Protein AF-A0A929CPA6-F1 (afdb_monomer_lite)

pLDDT: mean 87.57, std 11.53, range [24.48, 97.12]

Sequence (241 aa):
MAKININTDAAVKFTNTLEKLGRSDLPVAVRTSLNSTAFDVKKKSMPLAARFAFEERKKNFFKATSRVDMAKGFKLSSMKATMGFLGGESNQAVANLAKQERGGSIGGRSFIPMTTSRVGKSSSKPVRKQNRLSDIRNIVDARNSKGRNKRQKFVKAAIHAGVGGIVLAEYKGKKIVWRVNAIKGRGLNRFKLTALYSYEKGRSVNISKATNFMQIASNQSARKMESFFIIEAKKRIQKAK

Secondary structure (DSSP, 8-state):
-------THHHHHHHHHHHTS-TTHHHHHHHHHHHHHHHHIIIIIHHHHHHHHS---STTHHHHSEEEE---SS-GGG---EEEETTTTTSHHHHHHHHHHH-EEE---SEEE-GGGBGGG-TTSPBPGGGSTTT---EEEGGGS--SSHHHHHHHHHHHH-TT-EEEEEETTEEEEEEEEEE-SSSGGGEEEEEEEEE-TT--EEE-S---HHHHHHHHHHTTHHHHHHHHHHHHHHHH-

Structure (mmCIF, N/CA/C/O backbone):
data_AF-A0A929CPA6-F1
#
_entry.id   AF-A0A929CPA6-F1
#
loop_
_atom_site.group_PDB
_atom_site.id
_atom_site.type_symbol
_atom_site.label_atom_id
_atom_site.label_alt_id
_atom_site.label_comp_id
_atom_site.label_asym_id
_atom_site.label_entity_id
_atom_site.label_seq_id
_atom_site.pdbx_PDB_ins_code
_atom_site.Cartn_x
_atom_site.Cartn_y
_atom_site.Cartn_z
_atom_site.occupancy
_atom_site.B_iso_or_equiv
_atom_site.auth_seq_id
_atom_site.auth_comp_id
_atom_site.auth_asym_id
_atom_site.auth_atom_id
_atom_site.pdbx_PDB_model_num
ATOM 1 N N . MET A 1 1 ? 6.884 -12.190 26.932 1.00 29.64 1 MET A N 1
ATOM 2 C CA . MET A 1 1 ? 5.453 -11.856 27.118 1.00 29.64 1 MET A CA 1
ATOM 3 C C . MET A 1 1 ? 5.357 -10.465 27.724 1.00 29.64 1 MET A C 1
ATOM 5 O O . MET A 1 1 ? 5.937 -10.251 28.777 1.00 29.64 1 MET A O 1
ATOM 9 N N . ALA A 1 2 ? 4.692 -9.510 27.073 1.00 24.48 2 ALA A N 1
ATOM 10 C CA . ALA A 1 2 ? 4.454 -8.201 27.680 1.00 24.48 2 ALA A CA 1
ATOM 11 C C . ALA A 1 2 ? 3.225 -8.300 28.598 1.00 24.48 2 ALA A C 1
ATOM 13 O O . ALA A 1 2 ? 2.099 -8.357 28.107 1.00 24.48 2 ALA A O 1
ATOM 14 N N . LYS A 1 3 ? 3.438 -8.356 29.919 1.00 26.92 3 LYS A N 1
ATOM 15 C CA . LYS A 1 3 ? 2.369 -8.163 30.909 1.00 26.92 3 LYS A CA 1
ATOM 16 C C . LYS A 1 3 ? 1.993 -6.681 30.894 1.00 26.92 3 LYS A C 1
ATOM 18 O O . LYS A 1 3 ? 2.729 -5.843 31.400 1.00 26.92 3 LYS A O 1
ATOM 23 N N . ILE A 1 4 ? 0.871 -6.361 30.259 1.00 29.67 4 ILE A N 1
ATOM 24 C CA . ILE A 1 4 ? 0.235 -5.049 30.369 1.00 29.67 4 ILE A CA 1
ATOM 25 C C . ILE A 1 4 ? -0.635 -5.128 31.623 1.00 29.67 4 ILE A C 1
ATOM 27 O O . ILE A 1 4 ? -1.719 -5.701 31.579 1.00 29.67 4 ILE A O 1
ATOM 31 N N . ASN A 1 5 ? -0.115 -4.638 32.750 1.00 38.06 5 ASN A N 1
ATOM 32 C CA . ASN A 1 5 ? -0.882 -4.515 33.985 1.00 38.06 5 ASN A CA 1
ATOM 33 C C . ASN A 1 5 ? -1.587 -3.156 33.952 1.00 38.06 5 ASN A C 1
ATOM 35 O O . ASN A 1 5 ? -0.936 -2.113 33.987 1.00 38.06 5 ASN A O 1
ATOM 39 N N . ILE A 1 6 ? -2.902 -3.179 33.782 1.00 37.44 6 ILE A N 1
ATOM 40 C CA . ILE A 1 6 ? -3.767 -2.004 33.824 1.00 37.44 6 ILE A CA 1
ATOM 41 C C . ILE A 1 6 ? -4.466 -2.046 35.178 1.00 37.44 6 ILE A C 1
ATOM 43 O O . ILE A 1 6 ? -4.957 -3.097 35.573 1.00 37.44 6 ILE A O 1
ATOM 47 N N . ASN A 1 7 ? -4.493 -0.924 35.892 1.00 48.41 7 ASN A N 1
ATOM 48 C CA . ASN A 1 7 ? -5.253 -0.789 37.128 1.00 48.41 7 ASN A CA 1
ATOM 49 C C . ASN A 1 7 ? -6.761 -0.828 36.801 1.00 48.41 7 ASN A C 1
ATOM 51 O O . ASN A 1 7 ? -7.389 0.200 36.561 1.00 48.41 7 ASN A O 1
ATOM 55 N N . THR A 1 8 ? -7.305 -2.044 36.725 1.00 62.12 8 THR A N 1
ATOM 56 C CA . THR A 1 8 ? -8.648 -2.399 36.240 1.00 62.12 8 THR A CA 1
ATOM 57 C C . THR A 1 8 ? -9.792 -2.004 37.172 1.00 62.12 8 THR A C 1
ATOM 59 O O . THR A 1 8 ? -10.955 -2.218 36.828 1.00 62.12 8 THR A O 1
ATOM 62 N N . ASP A 1 9 ? -9.514 -1.411 38.331 1.00 70.44 9 ASP A N 1
ATOM 63 C CA . ASP A 1 9 ? -10.526 -1.123 39.353 1.00 70.44 9 ASP A CA 1
ATOM 64 C C . ASP A 1 9 ? -11.627 -0.189 38.841 1.00 70.44 9 ASP A C 1
ATOM 66 O O . ASP A 1 9 ? -12.804 -0.356 39.169 1.00 70.44 9 ASP A O 1
ATOM 70 N N . ALA A 1 10 ? -11.272 0.779 37.991 1.00 73.06 10 ALA A N 1
ATOM 71 C CA . ALA A 1 10 ? -12.245 1.668 37.369 1.00 73.06 10 ALA A CA 1
ATOM 72 C C . ALA A 1 10 ? -13.157 0.905 36.397 1.00 73.06 10 ALA A C 1
ATOM 74 O O . ALA A 1 10 ? -14.379 1.045 36.465 1.00 73.06 10 ALA A O 1
ATOM 75 N N . ALA A 1 11 ? -12.588 0.068 35.525 1.00 76.31 11 ALA A N 1
ATOM 76 C CA . ALA A 1 11 ? -13.358 -0.754 34.595 1.00 76.31 11 ALA A CA 1
ATOM 77 C C . ALA A 1 11 ? -14.284 -1.739 35.331 1.00 76.31 11 ALA A C 1
ATOM 79 O O . ALA A 1 11 ? -15.440 -1.889 34.935 1.00 76.31 11 ALA A O 1
ATOM 80 N N . VAL A 1 12 ? -13.826 -2.340 36.433 1.00 80.69 12 VAL A N 1
ATOM 81 C CA . VAL A 1 12 ? -14.639 -3.227 37.283 1.00 80.69 12 VAL A CA 1
ATOM 82 C C . VAL A 1 12 ? -15.793 -2.456 37.931 1.00 80.69 12 VAL A C 1
ATOM 84 O O . VAL A 1 12 ? -16.945 -2.870 37.813 1.00 80.69 12 VAL A O 1
ATOM 87 N N . LYS A 1 13 ? -15.529 -1.286 38.532 1.00 83.50 13 LYS A N 1
ATOM 88 C CA . LYS A 1 13 ? -16.577 -0.425 39.117 1.00 83.50 13 LYS A CA 1
ATOM 89 C C . LYS A 1 13 ? -17.632 -0.025 38.085 1.00 83.50 13 LYS A C 1
ATOM 91 O O . LYS A 1 13 ? -18.830 -0.107 38.364 1.00 83.50 13 LYS A O 1
ATOM 96 N N . PHE A 1 14 ? -17.211 0.378 36.886 1.00 84.44 14 PHE A N 1
ATOM 97 C CA . PHE A 1 14 ? -18.135 0.701 35.798 1.00 84.44 14 PHE A CA 1
ATOM 98 C C . PHE A 1 14 ? -18.922 -0.517 35.317 1.00 84.44 14 PHE A C 1
ATOM 100 O O . PHE A 1 14 ? -20.117 -0.386 35.077 1.00 84.44 14 PHE A O 1
ATOM 107 N N . THR A 1 15 ? -18.297 -1.691 35.232 1.00 83.81 15 THR A N 1
ATOM 108 C CA . THR A 1 15 ? -18.978 -2.939 34.855 1.00 83.81 15 THR A CA 1
ATOM 109 C C . THR A 1 15 ? -20.087 -3.265 35.851 1.00 83.81 15 THR A C 1
ATOM 111 O O . THR A 1 15 ? -21.247 -3.329 35.454 1.00 83.81 15 THR A O 1
ATOM 114 N N . ASN A 1 16 ? -19.767 -3.304 37.147 1.00 83.88 16 ASN A N 1
ATOM 115 C CA . ASN A 1 16 ? -20.738 -3.568 38.214 1.00 83.88 16 ASN A CA 1
ATOM 116 C C . ASN A 1 16 ? -21.884 -2.542 38.234 1.00 83.88 16 ASN A C 1
ATOM 118 O O . ASN A 1 16 ? -23.019 -2.873 38.566 1.00 83.88 16 ASN A O 1
ATOM 122 N N . THR A 1 17 ? -21.593 -1.281 37.899 1.00 81.75 17 THR A N 1
ATOM 123 C CA . THR A 1 17 ? -22.616 -0.227 37.822 1.00 81.75 17 THR A CA 1
ATOM 124 C C . THR A 1 17 ? -23.537 -0.445 36.622 1.00 81.75 17 THR A C 1
ATOM 126 O O . THR A 1 17 ? -24.751 -0.337 36.753 1.00 81.75 17 THR A O 1
ATOM 129 N N . LEU A 1 18 ? -22.977 -0.778 35.457 1.00 83.69 18 LEU A N 1
ATOM 130 C CA . LEU A 1 18 ? -23.745 -1.009 34.232 1.00 83.69 18 LEU A CA 1
ATOM 131 C C . LEU A 1 18 ? -24.605 -2.275 34.305 1.00 83.69 18 LEU A C 1
ATOM 133 O O . LEU A 1 18 ? -25.687 -2.287 33.730 1.00 83.69 18 LEU A O 1
ATOM 137 N N . GLU A 1 19 ? -24.158 -3.315 35.011 1.00 85.50 19 GLU A N 1
ATOM 138 C CA . GLU A 1 19 ? -24.954 -4.531 35.241 1.00 85.50 19 GLU A CA 1
ATOM 139 C C . GLU A 1 19 ? -26.217 -4.265 36.068 1.00 85.50 19 GLU A C 1
ATOM 141 O O . GLU A 1 19 ? -27.229 -4.936 35.875 1.00 85.50 19 GLU A O 1
ATOM 146 N N . LYS A 1 20 ? -26.168 -3.268 36.961 1.00 86.56 20 LYS A N 1
ATOM 147 C CA . LYS A 1 20 ? -27.279 -2.882 37.843 1.00 86.56 20 LYS A CA 1
ATOM 148 C C . LYS A 1 20 ? -28.261 -1.884 37.221 1.00 86.56 20 LYS A C 1
ATOM 150 O O . LYS A 1 20 ? -29.305 -1.648 37.816 1.00 86.56 20 LYS A O 1
ATOM 155 N N . LEU A 1 21 ? -27.930 -1.280 36.076 1.00 84.12 21 LEU A N 1
ATOM 156 C CA . LEU A 1 21 ? -28.801 -0.329 35.375 1.00 84.12 21 LEU A CA 1
ATOM 157 C C . LEU A 1 21 ? -29.819 -1.075 34.499 1.00 84.12 21 LEU A C 1
ATOM 159 O O . LEU A 1 21 ? -30.851 -1.528 34.983 1.00 84.12 21 LEU A O 1
ATOM 163 N N . GLY A 1 22 ? -29.538 -1.221 33.205 1.00 83.00 22 GLY A N 1
ATOM 164 C CA . GLY A 1 22 ? -30.347 -1.991 32.270 1.00 83.00 22 GLY A CA 1
ATOM 165 C C . GLY A 1 22 ? -29.582 -3.183 31.703 1.00 83.00 22 GLY A C 1
ATOM 166 O O . GLY A 1 22 ? -28.387 -3.102 31.416 1.00 83.00 22 GLY A O 1
ATOM 167 N N . ARG A 1 23 ? -30.300 -4.282 31.416 1.00 83.62 23 ARG A N 1
ATOM 168 C CA . ARG A 1 23 ? -29.744 -5.511 30.797 1.00 83.62 23 ARG A CA 1
ATOM 169 C C . ARG A 1 23 ? -28.941 -5.247 29.511 1.00 83.62 23 ARG A C 1
ATOM 171 O O . ARG A 1 23 ? -28.100 -6.055 29.126 1.00 83.62 23 ARG A O 1
ATOM 178 N N . SER A 1 24 ? -29.202 -4.132 28.827 1.00 87.38 24 SER A N 1
ATOM 179 C CA . SER A 1 24 ? -28.512 -3.720 27.603 1.00 87.38 24 SER A CA 1
ATOM 180 C C . SER A 1 24 ? -27.298 -2.812 27.810 1.00 87.38 24 SER A C 1
ATOM 182 O O . SER A 1 24 ? -26.509 -2.668 26.876 1.00 87.38 24 SER A O 1
ATOM 184 N N . ASP A 1 25 ? -27.122 -2.177 28.969 1.00 87.94 25 ASP A N 1
ATOM 185 C CA . ASP A 1 25 ? -26.164 -1.073 29.107 1.00 87.94 25 ASP A CA 1
ATOM 186 C C . ASP A 1 25 ? -24.712 -1.531 29.065 1.00 87.94 25 ASP A C 1
ATOM 188 O O . ASP A 1 25 ? -23.917 -0.963 28.307 1.00 87.94 25 ASP A O 1
ATOM 192 N N . LEU A 1 26 ? -24.379 -2.605 29.788 1.00 8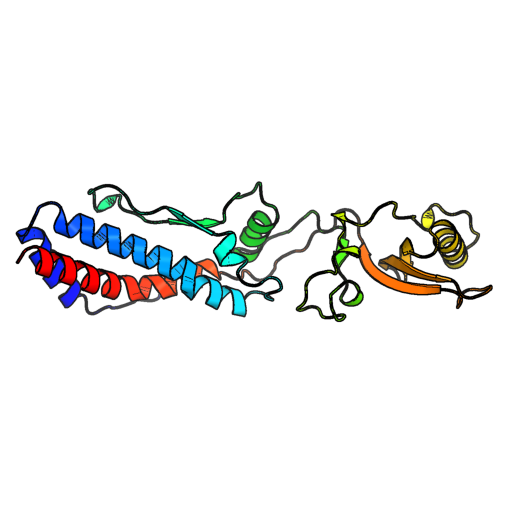7.94 26 LEU A N 1
ATOM 193 C CA . LEU A 1 26 ? -23.050 -3.209 29.721 1.00 87.94 26 LEU A CA 1
ATOM 194 C C . LEU A 1 26 ? -22.723 -3.708 28.298 1.00 87.94 26 LEU A C 1
ATOM 196 O O . LEU A 1 26 ? -21.708 -3.275 27.742 1.00 87.94 26 LEU A O 1
ATOM 200 N N . PRO A 1 27 ? -23.566 -4.533 27.640 1.00 90.62 27 PRO A N 1
ATOM 201 C CA . PRO A 1 27 ? -23.313 -4.940 26.261 1.00 90.62 27 PRO A CA 1
ATOM 202 C C . PRO A 1 27 ? -23.144 -3.782 25.280 1.00 90.62 27 PRO A C 1
ATOM 204 O O . PRO A 1 27 ? -22.297 -3.843 24.388 1.00 90.62 27 PRO A O 1
ATOM 207 N N . VAL A 1 28 ? -23.930 -2.712 25.418 1.00 91.31 28 VAL A N 1
ATOM 208 C CA . VAL A 1 28 ? -23.831 -1.570 24.508 1.00 91.31 28 VAL A CA 1
ATOM 209 C C . VAL A 1 28 ? -22.560 -0.758 24.768 1.00 91.31 28 VAL A C 1
ATOM 211 O O . VAL A 1 28 ? -21.943 -0.308 23.794 1.00 91.31 28 VAL A O 1
ATOM 214 N N . ALA A 1 29 ? -22.139 -0.597 26.027 1.00 90.31 29 ALA A N 1
ATOM 215 C CA . ALA A 1 29 ? -20.859 0.022 26.366 1.00 90.31 29 ALA A CA 1
ATOM 216 C C . ALA A 1 29 ? -19.703 -0.763 25.728 1.00 90.31 29 ALA A C 1
ATOM 218 O O . ALA A 1 29 ? -18.977 -0.205 24.906 1.00 90.31 29 ALA A O 1
ATOM 219 N N . VAL A 1 30 ? -19.625 -2.077 25.975 1.00 90.31 30 VAL A N 1
ATOM 220 C CA . VAL A 1 30 ? -18.593 -2.959 25.396 1.00 90.31 30 VAL A CA 1
ATOM 221 C C . VAL A 1 30 ? -18.588 -2.883 23.866 1.00 90.31 30 VAL A C 1
ATOM 223 O O . VAL A 1 30 ? -17.540 -2.659 23.255 1.00 90.31 30 VAL A O 1
ATOM 226 N N . ARG A 1 31 ? -19.760 -2.977 23.226 1.00 92.56 31 ARG A N 1
ATOM 227 C CA . ARG A 1 31 ? -19.896 -2.884 21.763 1.00 92.56 31 ARG A CA 1
ATOM 228 C C . ARG A 1 31 ? -19.333 -1.578 21.216 1.00 92.56 31 ARG A C 1
ATOM 230 O O . ARG A 1 31 ? -18.622 -1.571 20.209 1.00 92.56 31 ARG A O 1
ATOM 237 N N . THR A 1 32 ? -19.663 -0.466 21.864 1.00 92.44 32 THR A N 1
ATOM 238 C CA . THR A 1 32 ? -19.260 0.870 21.413 1.00 92.44 32 THR A CA 1
ATOM 239 C C . THR A 1 32 ? -17.764 1.101 21.628 1.00 92.44 32 THR A C 1
ATOM 241 O O . THR A 1 32 ? -17.111 1.712 20.777 1.00 92.44 32 THR A O 1
ATOM 244 N N . SER A 1 33 ? -17.183 0.532 22.684 1.00 92.31 33 SER A N 1
ATOM 245 C CA . SER A 1 33 ? -15.741 0.575 22.949 1.00 92.31 33 SER A CA 1
ATOM 246 C C . SER A 1 33 ? -14.940 -0.275 21.965 1.00 92.31 33 SER A C 1
ATOM 248 O O . SER A 1 33 ? -13.922 0.191 21.445 1.00 92.31 33 SER A O 1
ATOM 250 N N . LEU A 1 34 ? -15.420 -1.475 21.619 1.00 91.69 34 LEU A N 1
ATOM 251 C CA . LEU A 1 34 ? -14.818 -2.311 20.573 1.00 91.69 34 LEU A CA 1
ATOM 252 C C . LEU A 1 34 ? -14.824 -1.591 19.218 1.00 91.69 34 LEU A C 1
ATOM 254 O O . LEU A 1 34 ? -13.796 -1.519 18.541 1.00 91.69 34 LEU A O 1
ATOM 258 N N . ASN A 1 35 ? -15.955 -0.982 18.854 1.00 94.06 35 ASN A N 1
ATOM 259 C CA . ASN A 1 35 ? -16.069 -0.189 17.630 1.00 94.06 35 ASN A CA 1
ATOM 260 C C . ASN A 1 35 ? -15.124 1.017 17.646 1.00 94.06 35 ASN A C 1
ATOM 262 O O . ASN A 1 35 ? -14.404 1.244 16.674 1.00 94.06 35 ASN A O 1
ATOM 266 N N . SER A 1 36 ? -15.078 1.759 18.755 1.00 93.38 36 SER A N 1
ATOM 267 C CA . SER A 1 36 ? -14.169 2.899 18.934 1.00 93.38 36 SER A CA 1
ATOM 268 C C . SER A 1 36 ? -12.708 2.491 18.783 1.00 93.38 36 SER A C 1
ATOM 270 O O . SER A 1 36 ? -11.953 3.170 18.086 1.00 93.38 36 SER A O 1
ATOM 272 N N . THR A 1 37 ? -12.330 1.339 19.339 1.00 92.75 37 THR A N 1
ATOM 273 C CA . THR A 1 37 ? -10.983 0.777 19.203 1.00 92.75 37 THR A CA 1
ATOM 274 C C . THR A 1 37 ? -10.669 0.468 17.741 1.00 92.75 37 THR A C 1
ATOM 276 O O . THR A 1 37 ? -9.659 0.938 17.221 1.00 92.75 37 THR A O 1
ATOM 279 N N . ALA A 1 38 ? -11.554 -0.238 17.031 1.00 93.69 38 ALA A N 1
ATOM 280 C CA . ALA A 1 38 ? -11.355 -0.551 15.615 1.00 93.69 38 ALA A CA 1
ATOM 281 C C . ALA A 1 38 ? -11.275 0.716 14.734 1.00 93.69 38 ALA A C 1
ATOM 283 O O . ALA A 1 38 ? -10.470 0.788 13.796 1.00 93.69 38 ALA A O 1
ATOM 284 N N . PHE A 1 39 ? -12.055 1.754 15.054 1.00 95.00 39 PHE A N 1
ATOM 285 C CA . PHE A 1 39 ? -11.964 3.053 14.387 1.00 95.00 39 PHE A CA 1
ATOM 286 C C . PHE A 1 39 ? -10.680 3.822 14.724 1.00 95.00 39 PHE A C 1
ATOM 288 O O . PHE A 1 39 ? -10.158 4.494 13.830 1.00 95.00 39 PHE A O 1
ATOM 295 N N . ASP A 1 40 ? -10.154 3.730 15.950 1.00 94.88 40 ASP A N 1
ATOM 296 C CA . ASP A 1 40 ? -8.842 4.287 16.314 1.00 94.88 40 ASP A CA 1
ATOM 297 C C . ASP A 1 40 ? -7.738 3.629 15.484 1.00 94.88 40 ASP A C 1
ATOM 299 O O . ASP A 1 40 ? -6.893 4.346 14.940 1.00 94.88 40 ASP A O 1
ATOM 303 N N . VAL A 1 41 ? -7.813 2.306 15.271 1.00 94.25 41 VAL A N 1
ATOM 304 C CA . VAL A 1 41 ? -6.870 1.618 14.383 1.00 94.25 41 VAL A CA 1
ATOM 305 C C . VAL A 1 41 ? -6.948 2.193 12.975 1.00 94.25 41 VAL A C 1
ATOM 307 O O . VAL A 1 41 ? -5.952 2.698 12.458 1.00 94.25 41 VAL A O 1
ATOM 310 N N . LYS A 1 42 ? -8.144 2.220 12.373 1.00 94.12 42 LYS A N 1
ATOM 311 C CA . LYS A 1 42 ? -8.340 2.730 11.005 1.00 94.12 42 LYS A CA 1
ATOM 312 C C . LYS A 1 42 ? -7.895 4.189 10.829 1.00 94.12 42 LYS A C 1
ATOM 314 O O . LYS A 1 42 ? -7.357 4.548 9.779 1.00 94.12 42 LYS A O 1
ATOM 319 N N . LYS A 1 43 ? -8.189 5.057 11.802 1.00 93.19 43 LYS A N 1
ATOM 320 C CA . LYS A 1 43 ? -8.018 6.513 11.664 1.00 93.19 43 LYS A CA 1
ATOM 321 C C . LYS A 1 43 ? -6.668 7.023 12.166 1.00 93.19 43 LYS A C 1
ATOM 323 O O . LYS A 1 43 ? -6.237 8.061 11.671 1.00 93.19 43 LYS A O 1
ATOM 328 N N . LYS A 1 44 ? -6.034 6.348 13.131 1.00 94.06 44 LYS A N 1
ATOM 329 C CA . LYS A 1 44 ? -4.847 6.861 13.833 1.00 94.06 44 LYS A CA 1
ATOM 330 C C . LYS A 1 44 ? -3.677 5.882 13.825 1.00 94.06 44 LYS A C 1
ATOM 332 O O . LYS A 1 44 ? -2.676 6.174 13.174 1.00 94.06 44 LYS A O 1
ATOM 337 N N . SER A 1 45 ? -3.777 4.750 14.527 1.00 94.56 45 SER A N 1
ATOM 338 C CA . SER A 1 45 ? -2.593 3.913 14.784 1.00 94.56 45 SER A CA 1
ATOM 339 C C . SER A 1 45 ? -2.089 3.190 13.533 1.00 94.56 45 SER A C 1
ATOM 341 O O . SER A 1 45 ? -0.881 3.148 13.322 1.00 94.56 45 SER A O 1
ATOM 343 N N . MET A 1 46 ? -2.969 2.715 12.640 1.00 94.12 46 MET A N 1
ATOM 344 C CA . MET A 1 46 ? -2.541 2.088 11.380 1.00 94.12 46 MET A CA 1
ATOM 345 C C . MET A 1 46 ? -1.870 3.092 10.435 1.00 94.12 46 MET A C 1
ATOM 347 O O . MET A 1 46 ? -0.768 2.793 9.980 1.00 94.12 46 MET A O 1
ATOM 351 N N . PRO A 1 47 ? -2.446 4.278 10.135 1.00 92.81 47 PRO A N 1
ATOM 352 C CA . PRO A 1 47 ? -1.737 5.290 9.353 1.00 92.81 47 PRO A CA 1
ATOM 353 C C . PRO A 1 47 ? -0.380 5.683 9.947 1.00 92.81 47 PRO A C 1
ATOM 355 O O . PRO A 1 47 ? 0.569 5.888 9.195 1.00 92.81 47 PRO A O 1
ATOM 358 N N . LEU A 1 48 ? -0.271 5.765 11.277 1.00 92.31 48 LEU A N 1
ATOM 359 C CA . LEU A 1 48 ? 0.987 6.077 11.952 1.00 92.31 48 LEU A CA 1
ATOM 360 C C . LEU A 1 48 ? 2.019 4.954 11.780 1.00 92.31 48 LEU A C 1
ATOM 362 O O . LEU A 1 48 ? 3.119 5.217 11.304 1.00 92.31 48 LEU A O 1
ATOM 366 N N . ALA A 1 49 ? 1.659 3.709 12.098 1.00 93.25 49 ALA A N 1
ATOM 367 C CA . ALA A 1 49 ? 2.543 2.553 11.937 1.00 93.25 49 ALA A CA 1
ATOM 368 C C . ALA A 1 49 ? 2.979 2.369 10.473 1.00 93.25 49 ALA A C 1
ATOM 370 O O . ALA A 1 49 ? 4.145 2.098 10.186 1.00 93.25 49 ALA A O 1
ATOM 371 N N . ALA A 1 50 ? 2.062 2.598 9.531 1.00 92.12 50 ALA A N 1
ATOM 372 C CA . ALA A 1 50 ? 2.342 2.499 8.108 1.00 92.12 50 ALA A CA 1
ATOM 373 C C . ALA A 1 50 ? 3.373 3.528 7.615 1.00 92.12 50 ALA A C 1
ATOM 375 O O . ALA A 1 50 ? 4.130 3.208 6.705 1.00 92.12 50 ALA A O 1
ATOM 376 N N . ARG A 1 51 ? 3.449 4.728 8.210 1.00 89.88 51 ARG A N 1
ATOM 377 C CA . ARG A 1 51 ? 4.468 5.737 7.853 1.00 89.88 51 ARG A CA 1
ATOM 378 C C . ARG A 1 51 ? 5.887 5.307 8.210 1.00 89.88 51 ARG A C 1
ATOM 380 O O . ARG A 1 51 ? 6.819 5.694 7.519 1.00 89.88 51 ARG A O 1
ATOM 387 N N . PHE A 1 52 ? 6.047 4.512 9.266 1.00 89.75 52 PHE A N 1
ATOM 388 C CA . PHE A 1 52 ? 7.349 3.963 9.648 1.00 89.75 52 PHE A CA 1
ATOM 389 C C . PHE A 1 52 ? 7.714 2.720 8.832 1.00 89.75 52 PHE A C 1
ATOM 391 O O . PHE A 1 52 ? 8.887 2.480 8.561 1.00 89.75 52 PHE A O 1
ATOM 398 N N . ALA A 1 53 ? 6.714 1.934 8.429 1.00 90.88 53 ALA A N 1
ATOM 399 C CA . ALA A 1 53 ? 6.924 0.705 7.669 1.00 90.88 53 ALA A CA 1
ATOM 400 C C . ALA A 1 53 ? 7.057 0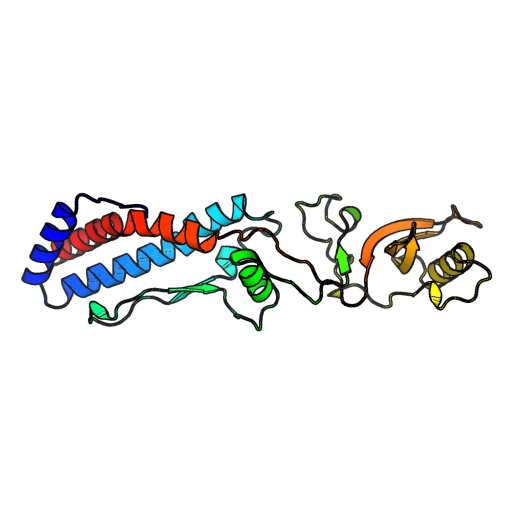.929 6.152 1.00 90.88 53 ALA A C 1
ATOM 402 O O . ALA A 1 53 ? 7.704 0.134 5.468 1.00 90.88 53 ALA A O 1
ATOM 403 N N . PHE A 1 54 ? 6.432 1.976 5.605 1.00 90.44 54 PHE A N 1
ATOM 404 C CA . PHE A 1 54 ? 6.292 2.162 4.164 1.00 90.44 54 PHE A CA 1
ATOM 405 C C . PHE A 1 54 ? 6.520 3.601 3.713 1.00 90.44 54 PHE A C 1
ATOM 407 O O . PHE A 1 54 ? 6.110 4.568 4.345 1.00 90.44 54 PHE A O 1
ATOM 414 N N . GLU A 1 55 ? 7.050 3.719 2.499 1.00 89.12 55 GLU A N 1
ATOM 415 C CA . GLU A 1 55 ? 7.076 4.976 1.763 1.00 89.12 55 GLU A CA 1
ATOM 416 C C . GLU A 1 55 ? 5.660 5.363 1.286 1.00 89.12 55 GLU A C 1
ATOM 418 O O . GLU A 1 55 ? 5.084 4.713 0.397 1.00 89.12 55 GLU A O 1
ATOM 423 N N . GLU A 1 56 ? 5.099 6.443 1.839 1.00 85.44 56 GLU A N 1
ATOM 424 C CA . GLU A 1 56 ? 3.738 6.908 1.542 1.00 85.44 56 GLU A CA 1
ATOM 425 C C . GLU A 1 56 ? 3.668 7.667 0.204 1.00 85.44 56 GLU A C 1
ATOM 427 O O . GLU A 1 56 ? 3.754 8.891 0.122 1.00 85.44 56 GLU A O 1
ATOM 432 N N . ARG A 1 57 ? 3.439 6.929 -0.888 1.00 86.38 57 ARG A N 1
ATOM 433 C CA . ARG A 1 57 ? 3.334 7.515 -2.243 1.00 86.38 57 ARG A CA 1
ATOM 434 C C . ARG A 1 57 ? 1.939 8.036 -2.604 1.00 86.38 57 ARG A C 1
ATOM 436 O O . ARG A 1 57 ? 1.803 8.796 -3.564 1.00 86.38 57 ARG A O 1
ATOM 443 N N . LYS A 1 58 ? 0.900 7.597 -1.886 1.00 84.69 58 LYS A N 1
ATOM 444 C CA . LYS A 1 58 ? -0.495 8.035 -2.045 1.00 84.69 58 LYS A CA 1
ATOM 445 C C . LYS A 1 58 ? -1.070 8.323 -0.663 1.00 84.69 58 LYS A C 1
ATOM 447 O O . LYS A 1 58 ? -1.293 7.391 0.108 1.00 84.69 58 LYS A O 1
ATOM 452 N N . LYS A 1 59 ? -1.345 9.604 -0.400 1.00 84.50 59 LYS A N 1
ATOM 453 C CA . LYS A 1 59 ? -1.982 10.042 0.844 1.00 84.50 59 LYS A CA 1
ATOM 454 C C . LYS A 1 59 ? -3.277 9.262 1.067 1.00 84.50 59 LYS A C 1
ATOM 456 O O . LYS A 1 59 ? -4.055 9.075 0.129 1.00 84.50 59 LYS A O 1
ATOM 461 N N . ASN A 1 60 ? -3.505 8.825 2.302 1.00 86.38 60 ASN A N 1
ATOM 462 C CA . ASN A 1 60 ? -4.718 8.120 2.737 1.00 86.38 60 ASN A CA 1
ATOM 463 C C . ASN A 1 60 ? -4.943 6.719 2.142 1.00 86.38 60 ASN A C 1
ATOM 465 O O . ASN A 1 60 ? -6.037 6.186 2.326 1.00 86.38 60 ASN A O 1
ATOM 469 N N . PHE A 1 61 ? -3.960 6.099 1.472 1.00 88.00 61 PHE A N 1
ATOM 470 C CA . PHE A 1 61 ? -4.124 4.757 0.890 1.00 88.00 61 PHE A CA 1
ATOM 471 C C . PHE A 1 61 ? -4.715 3.764 1.899 1.00 88.00 61 PHE A C 1
ATOM 473 O O . PHE A 1 61 ? -5.808 3.256 1.676 1.00 88.00 61 PHE A O 1
ATOM 480 N N . PHE A 1 62 ? -4.063 3.593 3.052 1.00 89.81 62 PHE A N 1
ATOM 481 C CA . PHE A 1 62 ? -4.479 2.631 4.075 1.00 89.81 62 PHE A CA 1
ATOM 482 C C . PHE A 1 62 ? -5.877 2.910 4.640 1.00 89.81 62 PHE A C 1
ATOM 484 O O . PHE A 1 62 ? -6.649 1.987 4.882 1.00 89.81 62 PHE A O 1
ATOM 491 N N . LYS A 1 63 ? -6.246 4.183 4.825 1.00 89.19 63 LYS A N 1
ATOM 492 C CA . LYS A 1 63 ? -7.581 4.564 5.314 1.00 89.19 63 LYS A CA 1
ATOM 493 C C . LYS A 1 63 ? -8.667 4.288 4.270 1.00 89.19 63 LYS A C 1
ATOM 495 O O . LYS A 1 63 ? -9.767 3.879 4.637 1.00 89.19 63 LYS A O 1
ATOM 500 N N . ALA A 1 64 ? -8.366 4.529 2.995 1.00 87.50 64 ALA A N 1
ATOM 501 C CA . ALA A 1 64 ? -9.292 4.327 1.884 1.00 87.50 64 ALA A CA 1
ATOM 502 C C . ALA A 1 64 ? -9.490 2.842 1.551 1.00 87.50 64 ALA A C 1
ATOM 504 O O . ALA A 1 64 ? -10.581 2.447 1.158 1.00 87.50 64 ALA A O 1
ATOM 505 N N . THR A 1 65 ? -8.455 2.019 1.724 1.00 88.12 65 THR A N 1
ATOM 506 C CA . THR A 1 65 ? -8.510 0.583 1.431 1.00 88.12 65 THR A CA 1
ATOM 507 C C . THR A 1 65 ? -8.871 -0.273 2.636 1.00 88.12 65 THR A C 1
ATOM 509 O O . THR A 1 65 ? -8.904 -1.487 2.496 1.00 88.12 65 THR A O 1
ATOM 512 N N . SER A 1 66 ? -9.145 0.305 3.807 1.00 91.00 66 SER A N 1
ATOM 513 C CA . SER A 1 66 ? -9.545 -0.439 5.010 1.00 91.00 66 SER A CA 1
ATOM 514 C C . SER A 1 66 ? -11.024 -0.266 5.342 1.00 91.00 66 SER A C 1
ATOM 516 O O . SER A 1 66 ? -11.643 0.756 5.030 1.00 91.00 66 SER A O 1
ATOM 518 N N . ARG A 1 67 ? -11.599 -1.242 6.042 1.00 93.06 67 ARG A N 1
ATOM 519 C CA . ARG A 1 67 ? -12.970 -1.231 6.562 1.00 93.06 67 ARG A CA 1
ATOM 520 C C . ARG A 1 67 ? -12.989 -1.745 7.995 1.00 93.06 67 ARG A C 1
ATOM 522 O O . ARG A 1 67 ? -12.170 -2.574 8.375 1.00 93.06 67 ARG A O 1
ATOM 529 N N . VAL A 1 68 ? -13.910 -1.189 8.776 1.00 93.50 68 VAL A N 1
ATOM 530 C CA . VAL A 1 68 ? -14.240 -1.673 10.114 1.00 93.50 68 VAL A CA 1
ATOM 531 C C . VAL A 1 68 ? -15.561 -2.415 10.003 1.00 93.50 68 VAL A C 1
ATOM 533 O O . VAL A 1 68 ? -16.558 -1.824 9.581 1.00 93.50 68 VAL A O 1
ATOM 536 N N . ASP A 1 69 ? -15.552 -3.681 10.390 1.00 91.62 69 ASP A N 1
ATOM 537 C CA . ASP A 1 69 ? -16.756 -4.459 10.624 1.00 91.62 69 ASP A CA 1
ATOM 538 C C . ASP A 1 69 ? -17.080 -4.353 12.107 1.00 91.62 69 ASP A C 1
ATOM 540 O O . ASP A 1 69 ? -16.376 -4.864 12.981 1.00 91.62 69 ASP A O 1
ATOM 544 N N . MET A 1 70 ? -18.117 -3.567 12.376 1.00 92.75 70 MET A N 1
ATOM 545 C CA . MET A 1 70 ? -18.514 -3.209 13.727 1.00 92.75 70 MET A CA 1
ATOM 546 C C . MET A 1 70 ? -19.064 -4.419 14.484 1.00 92.75 70 MET A C 1
ATOM 548 O O . MET A 1 70 ? -19.769 -5.255 13.915 1.00 92.75 70 MET A O 1
ATOM 552 N N . ALA A 1 71 ? -18.802 -4.448 15.787 1.00 92.00 71 ALA A N 1
ATOM 553 C CA . ALA A 1 71 ? -19.412 -5.371 16.725 1.00 92.00 71 ALA A CA 1
ATOM 554 C C . ALA A 1 71 ? -20.940 -5.221 16.730 1.00 92.00 71 ALA A C 1
ATOM 556 O O . ALA A 1 71 ? -21.476 -4.107 16.702 1.00 92.00 71 ALA A O 1
ATOM 557 N N . LYS A 1 72 ? -21.637 -6.360 16.795 1.00 90.56 72 LYS A N 1
ATOM 558 C CA . LYS A 1 72 ? -23.102 -6.477 16.794 1.00 90.56 72 LYS A CA 1
ATOM 559 C C . LYS A 1 72 ? -23.566 -7.405 17.922 1.00 90.56 72 LYS A C 1
ATOM 561 O O . LYS A 1 72 ? -22.778 -8.187 18.446 1.00 90.56 72 LYS A O 1
ATOM 566 N N . GLY A 1 73 ? -24.855 -7.331 18.256 1.00 90.31 73 GLY A N 1
ATOM 567 C CA . GLY A 1 73 ? -25.486 -8.168 19.281 1.00 90.31 73 GLY A CA 1
ATOM 568 C C . GLY A 1 73 ? -25.243 -7.697 20.719 1.00 90.31 73 GLY A C 1
ATOM 569 O O . GLY A 1 73 ? -24.742 -6.593 20.941 1.00 90.31 73 GLY A O 1
ATOM 570 N N . PHE A 1 74 ? -25.636 -8.552 21.669 1.00 88.31 74 PHE A N 1
ATOM 571 C CA . PHE A 1 74 ? -25.564 -8.314 23.120 1.00 88.31 74 PHE A CA 1
ATOM 572 C C . PHE A 1 74 ? -24.741 -9.374 23.876 1.00 88.31 74 PHE A C 1
ATOM 574 O O . PHE A 1 74 ? -24.396 -9.175 25.036 1.00 88.31 74 PHE A O 1
ATOM 581 N N . LYS A 1 75 ? -24.385 -10.490 23.226 1.00 88.62 75 LYS A N 1
ATOM 582 C CA . LYS A 1 75 ? -23.597 -11.566 23.840 1.00 88.62 75 LYS A CA 1
ATOM 583 C C . LYS A 1 75 ? -22.125 -11.162 23.928 1.00 88.62 75 LYS A C 1
ATOM 585 O O . LYS A 1 75 ? -21.431 -11.154 22.912 1.00 88.62 75 LYS A O 1
ATOM 590 N N . LEU A 1 76 ? -21.664 -10.853 25.142 1.00 85.50 76 LEU A N 1
ATOM 591 C CA . LEU A 1 76 ? -20.309 -10.358 25.415 1.00 85.50 76 LEU A CA 1
ATOM 592 C C . LEU A 1 76 ? -19.215 -11.320 24.932 1.00 85.50 76 LEU A C 1
ATOM 594 O O . LEU A 1 76 ? -18.268 -10.884 24.286 1.00 85.50 76 LEU A O 1
ATOM 598 N N . SER A 1 77 ? -19.372 -12.627 25.164 1.00 86.69 77 SER A N 1
ATOM 599 C CA . SER A 1 77 ? -18.333 -13.620 24.849 1.00 86.69 77 SER A CA 1
ATOM 600 C C . SER A 1 77 ? -18.034 -13.773 23.355 1.00 86.69 77 SER A C 1
ATOM 602 O O . SER A 1 77 ? -16.922 -14.132 22.982 1.00 86.69 77 SER A O 1
ATOM 604 N N . SER A 1 78 ? -18.999 -13.476 22.482 1.00 87.62 78 SER A N 1
ATOM 605 C CA . SER A 1 78 ? -18.823 -13.515 21.023 1.00 87.62 78 SER A CA 1
ATOM 606 C C . SER A 1 78 ? -18.624 -12.132 20.398 1.00 87.62 78 SER A C 1
ATOM 608 O O . SER A 1 78 ? -18.504 -12.017 19.176 1.00 87.62 78 SER A O 1
ATOM 610 N N . MET A 1 79 ? -18.648 -11.067 21.203 1.00 89.88 79 MET A N 1
ATOM 611 C CA . MET A 1 79 ? -18.639 -9.702 20.699 1.00 89.88 79 MET A CA 1
ATOM 612 C C . MET A 1 79 ? -17.240 -9.314 20.224 1.00 89.88 79 MET A C 1
ATOM 614 O O . MET A 1 79 ? -16.284 -9.288 20.992 1.00 89.88 79 MET A O 1
ATOM 618 N N . LYS A 1 80 ? -17.122 -8.974 18.940 1.00 91.50 80 LYS A N 1
ATOM 619 C CA . LYS A 1 80 ? -15.862 -8.528 18.342 1.00 91.50 80 LYS A CA 1
ATOM 620 C C . LYS A 1 80 ? -16.107 -7.479 17.271 1.00 91.50 80 LYS A C 1
ATOM 622 O O . LYS A 1 80 ? -17.089 -7.563 16.540 1.00 91.50 80 LYS A O 1
ATOM 627 N N . ALA A 1 81 ? -15.194 -6.522 17.171 1.00 91.88 81 ALA A N 1
ATOM 628 C CA . ALA A 1 81 ? -15.084 -5.622 16.032 1.00 91.88 81 ALA A CA 1
ATOM 629 C C . ALA A 1 81 ? -13.791 -5.961 15.292 1.00 91.88 81 ALA A C 1
ATOM 631 O O . ALA A 1 81 ? -12.747 -6.147 15.920 1.00 91.88 81 ALA A O 1
ATOM 632 N N . THR A 1 82 ? -13.851 -6.049 13.968 1.00 90.00 82 THR A N 1
ATOM 633 C CA . THR A 1 82 ? -12.687 -6.380 13.143 1.00 90.00 82 THR A CA 1
ATOM 634 C C . THR A 1 82 ? -12.357 -5.231 12.211 1.00 90.00 82 THR A C 1
ATOM 636 O O . THR A 1 82 ? -13.233 -4.513 11.734 1.00 90.00 82 THR A O 1
ATOM 639 N N . MET A 1 83 ? -11.068 -5.045 11.947 1.00 90.19 83 MET A N 1
ATOM 640 C CA . MET A 1 83 ? -10.596 -4.102 10.945 1.00 90.19 83 MET A CA 1
ATOM 641 C C . MET A 1 83 ? -9.711 -4.845 9.955 1.00 90.19 83 MET A C 1
ATOM 643 O O . MET A 1 83 ? -8.824 -5.599 10.349 1.00 90.19 83 MET A O 1
ATOM 647 N N . GLY A 1 84 ? -9.979 -4.642 8.670 1.00 88.12 84 GLY A N 1
ATOM 648 C CA . GLY A 1 84 ? -9.265 -5.308 7.591 1.00 88.12 84 GLY A CA 1
ATOM 649 C C . GLY A 1 84 ? -9.215 -4.464 6.327 1.00 88.12 84 GLY A C 1
ATOM 650 O O . GLY A 1 84 ? -9.785 -3.372 6.259 1.00 88.12 84 GLY A O 1
ATOM 651 N N . PHE A 1 85 ? -8.523 -4.976 5.314 1.00 89.62 85 PHE A N 1
ATOM 652 C CA . PHE A 1 85 ? -8.426 -4.341 4.004 1.00 89.62 85 PHE A CA 1
ATOM 653 C C . PHE A 1 85 ? -9.488 -4.877 3.036 1.00 89.62 85 PHE A C 1
ATOM 655 O O . PHE A 1 85 ? -9.779 -6.069 2.997 1.00 89.62 85 PHE A O 1
ATOM 662 N N . LEU A 1 86 ? -10.062 -3.975 2.242 1.00 84.94 86 LEU A N 1
ATOM 663 C CA . LEU A 1 86 ? -11.070 -4.254 1.225 1.00 84.94 86 LEU A CA 1
ATOM 664 C C . LEU A 1 86 ? -10.473 -5.029 0.048 1.00 84.94 86 LEU A C 1
ATOM 666 O O . LEU A 1 86 ? -9.388 -4.707 -0.433 1.00 84.94 86 LEU A O 1
ATOM 670 N N . GLY A 1 87 ? -11.231 -5.997 -0.468 1.00 74.44 87 GLY A N 1
ATOM 671 C CA . GLY A 1 87 ? -10.860 -6.759 -1.662 1.00 74.44 87 GLY A CA 1
ATOM 672 C C . GLY A 1 87 ? -9.854 -7.886 -1.426 1.00 74.44 87 GLY A C 1
ATOM 673 O O . GLY A 1 87 ? -9.484 -8.536 -2.390 1.00 74.44 87 GLY A O 1
ATOM 674 N N . GLY A 1 88 ? -9.422 -8.143 -0.184 1.00 75.88 88 GLY A N 1
ATOM 675 C CA . GLY A 1 88 ? -8.648 -9.340 0.175 1.00 75.88 88 GLY A CA 1
ATOM 676 C C . GLY A 1 88 ? -7.543 -9.696 -0.828 1.00 75.88 88 GLY A C 1
ATOM 677 O O . GLY A 1 88 ? -6.710 -8.856 -1.171 1.00 75.88 88 GLY A O 1
ATOM 678 N N . GLU A 1 89 ? -7.556 -10.936 -1.316 1.00 70.00 89 GLU A N 1
ATOM 679 C CA . GLU A 1 89 ? -6.587 -11.424 -2.305 1.00 70.00 89 GLU A CA 1
ATOM 680 C C . GLU A 1 89 ? -6.891 -10.991 -3.747 1.00 70.00 89 GLU A C 1
ATOM 682 O O . GLU A 1 89 ? -5.974 -10.928 -4.566 1.00 70.00 89 GLU A O 1
ATOM 687 N N . SER A 1 90 ? -8.140 -10.624 -4.063 1.00 75.94 90 SER A N 1
ATOM 688 C CA . SER A 1 90 ? -8.505 -10.149 -5.407 1.00 75.94 90 SER A CA 1
ATOM 689 C C . SER A 1 90 ? -7.922 -8.766 -5.711 1.00 75.94 90 SER A C 1
ATOM 691 O O . SER A 1 90 ? -7.686 -8.420 -6.869 1.00 75.94 90 SER A O 1
ATOM 693 N N . ASN A 1 91 ? -7.602 -7.983 -4.676 1.00 81.06 91 ASN A N 1
ATOM 694 C CA . ASN A 1 91 ? -6.831 -6.757 -4.812 1.00 81.06 91 ASN A CA 1
ATOM 695 C C . ASN A 1 91 ? -5.331 -7.031 -4.628 1.00 81.06 91 ASN A C 1
ATOM 697 O O . ASN A 1 91 ? -4.837 -7.158 -3.507 1.00 81.06 91 ASN A O 1
ATOM 701 N N . GLN A 1 92 ? -4.574 -7.003 -5.729 1.00 84.38 92 GLN A N 1
ATOM 702 C CA . GLN A 1 92 ? -3.127 -7.251 -5.717 1.00 84.38 92 GLN A CA 1
ATOM 703 C C . GLN A 1 92 ? -2.363 -6.359 -4.719 1.00 84.38 92 GLN A C 1
ATOM 705 O O . GLN A 1 92 ? -1.362 -6.785 -4.142 1.00 84.38 92 GLN A O 1
ATOM 710 N N . ALA A 1 93 ? -2.799 -5.114 -4.494 1.00 84.56 93 ALA A N 1
ATOM 711 C CA . ALA A 1 93 ? -2.141 -4.232 -3.533 1.00 84.56 93 ALA A CA 1
ATOM 712 C C . ALA A 1 93 ? -2.313 -4.730 -2.090 1.00 84.56 93 ALA A C 1
ATOM 714 O O . ALA A 1 93 ? -1.372 -4.634 -1.305 1.00 84.56 93 ALA A O 1
ATOM 715 N N . VAL A 1 94 ? -3.478 -5.295 -1.764 1.00 85.69 94 VAL A N 1
ATOM 716 C CA . VAL A 1 94 ? -3.790 -5.860 -0.445 1.00 85.69 94 VAL A CA 1
ATOM 717 C C . VAL A 1 94 ? -3.132 -7.226 -0.262 1.00 85.69 94 VAL A C 1
ATOM 719 O O . VAL A 1 94 ? -2.503 -7.450 0.770 1.00 85.69 94 VAL A O 1
ATOM 722 N N . ALA A 1 95 ? -3.159 -8.092 -1.279 1.00 86.31 95 ALA A N 1
ATOM 723 C CA . ALA A 1 95 ? -2.432 -9.364 -1.262 1.00 86.31 95 ALA A CA 1
ATOM 724 C C . ALA A 1 95 ? -0.926 -9.152 -1.015 1.00 86.31 95 ALA A C 1
ATOM 726 O O . ALA A 1 95 ? -0.314 -9.786 -0.154 1.00 86.31 95 ALA A O 1
ATOM 727 N N . ASN A 1 96 ? -0.334 -8.181 -1.717 1.00 89.69 96 ASN A N 1
ATOM 728 C CA . ASN A 1 96 ? 1.061 -7.802 -1.513 1.00 89.69 96 ASN A CA 1
ATOM 729 C C . ASN A 1 96 ? 1.304 -7.228 -0.115 1.00 89.69 96 ASN A C 1
ATOM 731 O O . ASN A 1 96 ? 2.343 -7.505 0.478 1.00 89.69 96 ASN A O 1
ATOM 735 N N . LEU A 1 97 ? 0.365 -6.442 0.415 1.00 89.50 97 LEU A N 1
ATOM 736 C CA . LEU A 1 97 ? 0.466 -5.884 1.760 1.00 89.50 97 LEU A CA 1
ATOM 737 C C . LEU A 1 97 ? 0.456 -6.985 2.828 1.00 89.50 97 LEU A C 1
ATOM 739 O O . LEU A 1 97 ? 1.232 -6.911 3.774 1.00 89.50 97 LEU A O 1
ATOM 743 N N . ALA A 1 98 ? -0.341 -8.041 2.646 1.00 88.44 98 ALA A N 1
ATOM 744 C CA . ALA A 1 98 ? -0.348 -9.195 3.543 1.00 88.44 98 ALA A CA 1
ATOM 745 C C . ALA A 1 98 ? 1.001 -9.940 3.549 1.00 88.44 98 ALA A C 1
ATOM 747 O O . ALA A 1 98 ? 1.485 -10.335 4.611 1.00 88.44 98 ALA A O 1
ATOM 748 N N . LYS A 1 99 ? 1.645 -10.083 2.381 1.00 90.38 99 LYS A N 1
ATOM 749 C CA . LYS A 1 99 ? 3.014 -10.624 2.284 1.00 90.38 99 LYS A CA 1
ATOM 750 C C . LYS A 1 99 ? 4.056 -9.681 2.889 1.00 90.38 99 LYS A C 1
ATOM 752 O O . LYS A 1 99 ? 5.044 -10.142 3.437 1.00 90.38 99 LYS A O 1
ATOM 757 N N . GLN A 1 100 ? 3.849 -8.367 2.834 1.00 90.75 100 GLN A N 1
ATOM 758 C CA . GLN A 1 100 ? 4.735 -7.414 3.512 1.00 90.75 100 GLN A CA 1
ATOM 759 C C . GLN A 1 100 ? 4.583 -7.450 5.035 1.00 90.75 100 GLN A C 1
ATOM 761 O O . GLN A 1 100 ? 5.577 -7.316 5.743 1.00 90.75 100 GLN A O 1
ATOM 766 N N . GLU A 1 101 ? 3.365 -7.683 5.529 1.00 90.69 101 GLU A N 1
ATOM 767 C CA . GLU A 1 101 ? 3.085 -7.804 6.961 1.00 90.69 101 GLU A CA 1
ATOM 768 C C . GLU A 1 101 ? 3.826 -8.988 7.579 1.00 90.69 101 GLU A C 1
ATOM 770 O O . GLU A 1 101 ? 4.484 -8.806 8.595 1.00 90.69 101 GLU A O 1
ATOM 775 N N . ARG A 1 102 ? 3.743 -10.176 6.961 1.00 89.50 102 ARG A N 1
ATOM 776 C CA . ARG A 1 102 ? 4.251 -11.441 7.533 1.00 89.50 102 ARG A CA 1
ATOM 777 C C . ARG A 1 102 ? 5.562 -11.942 6.923 1.00 89.50 102 ARG A C 1
ATOM 779 O O . ARG A 1 102 ? 6.139 -12.895 7.431 1.00 89.50 102 ARG A O 1
ATOM 786 N N . GLY A 1 103 ? 6.022 -11.323 5.841 1.00 88.00 103 GLY A N 1
ATOM 787 C CA . GLY A 1 103 ? 7.111 -11.834 5.011 1.00 88.00 103 GLY A CA 1
ATOM 788 C C . GLY A 1 103 ? 6.634 -12.768 3.891 1.00 88.00 103 GLY A C 1
ATOM 789 O O . GLY A 1 103 ? 5.458 -13.141 3.788 1.00 88.00 103 GLY A O 1
ATOM 790 N N . GLY A 1 104 ? 7.574 -13.133 3.017 1.00 89.00 104 GLY A N 1
ATOM 791 C CA . GLY A 1 104 ? 7.358 -14.051 1.897 1.00 89.00 104 GLY A CA 1
ATOM 792 C C . GLY A 1 104 ? 7.572 -13.422 0.520 1.00 89.00 104 GLY A C 1
ATOM 793 O O . GLY A 1 104 ? 7.984 -12.272 0.384 1.00 89.00 104 GLY A O 1
ATOM 794 N N . SER A 1 105 ? 7.292 -14.197 -0.528 1.00 89.81 105 SER A N 1
ATOM 795 C CA . SER A 1 105 ? 7.575 -13.803 -1.911 1.00 89.81 105 SER A CA 1
ATOM 796 C C . SER A 1 105 ? 6.391 -13.102 -2.581 1.00 89.81 105 SER A C 1
ATOM 798 O O . SER A 1 105 ? 5.256 -13.580 -2.544 1.00 89.81 105 SER A O 1
ATOM 800 N N . ILE A 1 106 ? 6.668 -11.966 -3.225 1.00 89.06 106 ILE A N 1
ATOM 801 C CA . ILE A 1 106 ? 5.723 -11.214 -4.053 1.00 89.06 106 ILE A CA 1
ATOM 802 C C . ILE A 1 106 ? 6.057 -11.457 -5.526 1.00 89.06 106 ILE A C 1
ATOM 804 O O . ILE A 1 106 ? 7.013 -10.889 -6.061 1.00 89.06 106 ILE A O 1
ATOM 808 N N . GLY A 1 107 ? 5.249 -12.289 -6.183 1.00 86.81 107 GLY A N 1
ATOM 809 C CA . GLY A 1 107 ? 5.335 -12.567 -7.618 1.00 86.81 107 GLY A CA 1
ATOM 810 C C . GLY A 1 107 ? 4.774 -11.448 -8.505 1.00 86.81 107 GLY A C 1
ATOM 811 O O . GLY A 1 107 ? 4.307 -10.408 -8.032 1.00 86.81 107 GLY A O 1
ATOM 812 N N . GLY A 1 108 ? 4.831 -11.655 -9.825 1.00 85.06 108 GLY A N 1
ATOM 813 C CA . GLY A 1 108 ? 4.270 -10.721 -10.811 1.00 85.06 108 GLY A CA 1
ATOM 814 C C . GLY A 1 108 ? 4.994 -9.370 -10.880 1.00 85.06 108 GLY A C 1
ATOM 815 O O . GLY A 1 108 ? 4.430 -8.382 -11.349 1.00 85.06 108 GLY A O 1
ATOM 816 N N . ARG A 1 109 ? 6.249 -9.298 -10.415 1.00 86.62 109 ARG A N 1
ATOM 817 C CA . ARG A 1 109 ? 7.064 -8.072 -10.368 1.00 86.62 109 ARG A CA 1
ATOM 818 C C . ARG A 1 109 ? 8.034 -7.973 -11.536 1.00 86.62 109 ARG A C 1
ATOM 820 O O . ARG A 1 109 ? 9.109 -7.390 -11.400 1.00 86.62 109 ARG A O 1
ATOM 827 N N . SER A 1 110 ? 7.627 -8.476 -12.702 1.00 92.62 110 SER A N 1
ATOM 828 C CA . SER A 1 110 ? 8.460 -8.479 -13.906 1.00 92.62 110 SER A CA 1
ATOM 829 C C . SER A 1 110 ? 8.976 -7.092 -14.280 1.00 92.62 110 SER A C 1
ATOM 831 O O . SER A 1 110 ? 10.075 -6.972 -14.806 1.00 92.62 110 SER A O 1
ATOM 833 N N . PHE A 1 111 ? 8.214 -6.039 -13.976 1.00 93.81 111 PHE A N 1
ATOM 834 C CA . PHE A 1 111 ? 8.593 -4.648 -14.194 1.00 93.81 111 PHE A CA 1
ATOM 835 C C . PHE A 1 111 ? 8.729 -3.919 -12.853 1.00 93.81 111 PHE A C 1
ATOM 837 O O . PHE A 1 111 ? 7.741 -3.722 -12.142 1.00 93.81 111 PHE A O 1
ATOM 844 N N . ILE A 1 112 ? 9.939 -3.461 -12.520 1.00 93.38 112 ILE A N 1
ATOM 845 C CA . ILE A 1 112 ? 10.184 -2.622 -11.338 1.00 93.38 112 ILE A CA 1
ATOM 846 C C . ILE A 1 112 ? 10.454 -1.182 -11.793 1.00 93.38 112 ILE A C 1
ATOM 848 O O . ILE A 1 112 ? 11.420 -0.949 -12.524 1.00 93.38 112 ILE A O 1
ATOM 852 N N . PRO A 1 113 ? 9.612 -0.206 -11.399 1.00 94.56 113 PRO A N 1
ATOM 853 C CA . PRO A 1 113 ? 9.764 1.180 -11.826 1.00 94.56 113 PRO A CA 1
ATOM 854 C C . PRO A 1 113 ? 11.034 1.802 -11.253 1.00 94.56 113 PRO A C 1
ATOM 856 O O . PRO A 1 113 ? 11.244 1.811 -10.037 1.00 94.56 113 PRO A O 1
ATOM 859 N N . MET A 1 114 ? 11.838 2.392 -12.132 1.00 95.56 114 MET A N 1
ATOM 860 C CA . MET A 1 114 ? 13.038 3.143 -11.774 1.00 95.56 114 MET A CA 1
ATOM 861 C C . MET A 1 114 ? 12.678 4.553 -11.308 1.00 95.56 114 MET A C 1
ATOM 863 O O . MET A 1 114 ? 11.622 5.089 -11.649 1.00 95.56 114 MET A O 1
ATOM 867 N N . THR A 1 115 ? 13.575 5.190 -10.562 1.00 95.12 115 THR A N 1
ATOM 868 C CA . THR A 1 115 ? 13.399 6.549 -10.030 1.00 95.12 115 THR A CA 1
ATOM 869 C C . THR A 1 115 ? 13.041 7.568 -11.116 1.00 95.12 115 THR A C 1
ATOM 871 O O . THR A 1 115 ? 12.139 8.384 -10.946 1.00 95.12 115 THR A O 1
ATOM 874 N N . THR A 1 116 ? 13.653 7.451 -12.291 1.00 95.69 116 THR A N 1
ATOM 875 C CA . THR A 1 116 ? 13.410 8.282 -13.480 1.00 95.69 116 THR A CA 1
ATOM 876 C C . THR A 1 116 ? 11.991 8.184 -14.053 1.00 95.69 116 THR A C 1
ATOM 878 O O . THR A 1 116 ? 11.536 9.126 -14.701 1.00 95.69 116 THR A O 1
ATOM 881 N N . SER A 1 117 ? 11.253 7.102 -13.780 1.00 95.44 117 SER A N 1
ATOM 882 C CA . SER A 1 117 ? 9.844 6.958 -14.191 1.00 95.44 117 SER A CA 1
ATOM 883 C C . SER A 1 117 ? 8.870 7.779 -13.336 1.00 95.44 117 SER A C 1
ATOM 885 O O . SER A 1 117 ? 7.710 7.973 -13.721 1.00 95.44 117 SER A O 1
ATOM 887 N N . ARG A 1 118 ? 9.321 8.265 -12.174 1.00 95.31 118 ARG A N 1
ATOM 888 C CA . ARG A 1 118 ? 8.485 8.878 -11.137 1.00 95.31 118 ARG A CA 1
ATOM 889 C C . ARG A 1 118 ? 8.385 10.393 -11.281 1.00 95.31 118 ARG A C 1
ATO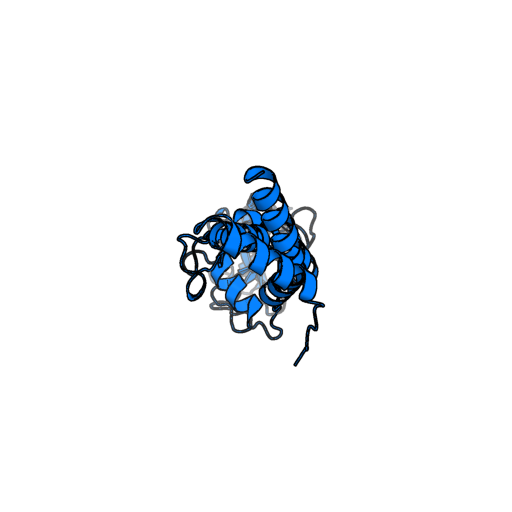M 891 O O . ARG A 1 118 ? 9.165 11.045 -11.988 1.00 95.31 118 ARG A O 1
ATOM 898 N N . VAL A 1 119 ? 7.372 10.971 -10.640 1.00 92.94 119 VAL A N 1
ATOM 899 C CA . VAL A 1 119 ? 7.220 12.433 -10.559 1.00 92.94 119 VAL A CA 1
ATOM 900 C C . VAL A 1 119 ? 8.463 13.016 -9.881 1.00 92.94 119 VAL A C 1
ATOM 902 O O . VAL A 1 119 ? 8.945 12.464 -8.895 1.00 92.94 119 VAL A O 1
ATOM 905 N N . GLY A 1 120 ? 9.035 14.073 -10.467 1.00 92.62 120 GLY A N 1
ATOM 906 C CA . GLY A 1 120 ? 10.249 14.715 -9.945 1.00 92.62 120 GLY A CA 1
ATOM 907 C C . GLY A 1 120 ? 11.495 13.822 -9.878 1.00 92.62 120 GLY A C 1
ATOM 908 O O . GLY A 1 120 ? 12.455 14.207 -9.232 1.00 92.62 120 GLY A O 1
ATOM 909 N N . LYS A 1 121 ? 11.493 12.637 -10.514 1.00 93.69 121 LYS A N 1
ATOM 910 C CA . LYS A 1 121 ? 12.569 11.638 -10.391 1.00 93.69 121 LYS A CA 1
ATOM 911 C C . LYS A 1 121 ? 12.858 11.270 -8.925 1.00 93.69 121 LYS A C 1
ATOM 913 O O . LYS A 1 121 ? 14.012 11.184 -8.526 1.00 93.69 121 LYS A O 1
ATOM 918 N N . SER A 1 122 ? 11.814 11.057 -8.123 1.00 92.19 122 SER A N 1
ATOM 919 C CA . SER A 1 122 ? 11.955 10.688 -6.710 1.00 92.19 122 SER A CA 1
ATOM 920 C C . SER A 1 122 ? 11.291 9.352 -6.388 1.00 92.19 122 SER A C 1
ATOM 922 O O . SER A 1 122 ? 10.159 9.090 -6.801 1.00 92.19 122 SER A O 1
ATOM 924 N N . SER A 1 123 ? 11.979 8.517 -5.606 1.00 88.62 123 SER A N 1
ATOM 925 C CA . SER A 1 123 ? 11.485 7.219 -5.126 1.00 88.62 123 SER A CA 1
ATOM 926 C C . SER A 1 123 ? 10.290 7.333 -4.177 1.00 88.62 123 SER A C 1
ATOM 928 O O . SER A 1 123 ? 9.489 6.391 -4.120 1.00 88.62 123 SER A O 1
ATOM 930 N N . SER A 1 124 ? 10.126 8.475 -3.499 1.00 89.88 124 SER A N 1
ATOM 931 C CA . SER A 1 124 ? 8.983 8.776 -2.621 1.00 89.88 124 SER A CA 1
ATOM 932 C C . SER A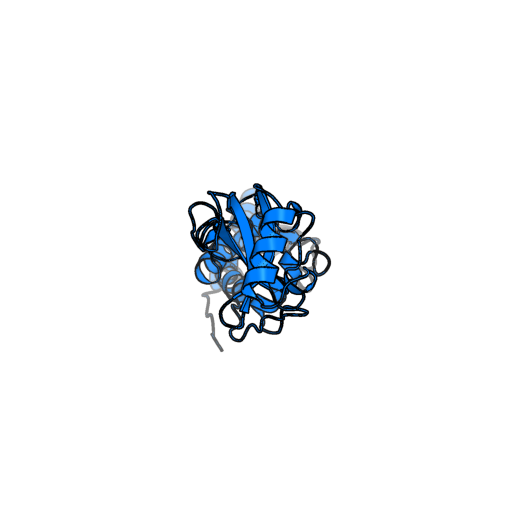 1 124 ? 7.722 9.180 -3.381 1.00 89.88 124 SER A C 1
ATOM 934 O O . SER A 1 124 ? 6.625 9.236 -2.830 1.00 89.88 124 SER A O 1
ATOM 936 N N . LYS A 1 125 ? 7.836 9.430 -4.688 1.00 92.12 125 LYS A N 1
ATOM 937 C CA . LYS A 1 125 ? 6.710 9.844 -5.524 1.00 92.12 125 LYS A CA 1
ATOM 938 C C . LYS A 1 125 ? 6.152 8.684 -6.358 1.00 92.12 125 LYS A C 1
ATOM 940 O O . LYS A 1 125 ? 6.853 7.705 -6.652 1.00 92.12 125 LYS A O 1
ATOM 945 N N . PRO A 1 126 ? 4.869 8.752 -6.755 1.00 92.12 126 PRO A N 1
ATOM 946 C CA . PRO A 1 126 ? 4.286 7.766 -7.655 1.00 92.12 126 PRO A CA 1
ATOM 947 C C . PRO A 1 126 ? 4.906 7.838 -9.059 1.00 92.12 126 PRO A C 1
ATOM 949 O O . PRO A 1 126 ? 5.516 8.834 -9.460 1.00 92.12 126 PRO A O 1
ATOM 952 N N . VAL A 1 127 ? 4.723 6.760 -9.824 1.00 94.06 127 VAL A N 1
ATOM 953 C CA . VAL A 1 127 ? 5.051 6.724 -11.256 1.00 94.06 127 VAL A CA 1
ATOM 954 C C . VAL A 1 127 ? 4.165 7.735 -11.995 1.00 94.06 127 VAL A C 1
ATOM 956 O O . VAL A 1 127 ? 2.956 7.798 -11.739 1.00 94.06 127 VAL A O 1
ATOM 959 N N . ARG A 1 128 ? 4.763 8.538 -12.891 1.00 93.88 128 ARG A N 1
ATOM 960 C CA . ARG A 1 128 ? 4.024 9.515 -13.718 1.00 93.88 128 ARG A CA 1
ATOM 961 C C . ARG A 1 128 ? 2.946 8.785 -14.518 1.00 93.88 128 ARG A C 1
ATOM 963 O O . ARG A 1 128 ? 3.223 7.685 -14.977 1.00 93.88 128 ARG A O 1
ATOM 970 N N . LYS A 1 129 ? 1.767 9.390 -14.722 1.00 92.00 129 LYS A N 1
ATOM 971 C CA . LYS A 1 129 ? 0.625 8.753 -15.418 1.00 92.00 129 LYS A CA 1
ATOM 972 C C . LYS A 1 129 ? 1.063 8.095 -16.731 1.00 92.00 129 LYS A C 1
ATOM 974 O O . LYS A 1 129 ? 1.093 6.883 -16.818 1.00 92.00 129 LYS A O 1
ATOM 979 N N . GLN A 1 130 ? 1.621 8.884 -17.643 1.00 90.19 130 GLN A N 1
ATOM 980 C CA . GLN A 1 130 ? 2.171 8.419 -18.923 1.00 90.19 130 GLN A CA 1
ATOM 981 C C . GLN A 1 130 ? 3.210 7.285 -18.843 1.00 90.19 130 GLN A C 1
ATOM 983 O O . GLN A 1 130 ? 3.493 6.666 -19.859 1.00 90.19 130 GLN A O 1
ATOM 988 N N . ASN A 1 131 ? 3.847 7.066 -17.690 1.00 94.31 131 ASN A N 1
ATOM 989 C CA . ASN A 1 131 ? 4.865 6.036 -17.498 1.00 94.31 131 ASN A CA 1
ATOM 990 C C . ASN A 1 131 ? 4.308 4.787 -16.810 1.00 94.31 131 ASN A C 1
ATOM 992 O O . ASN A 1 131 ? 5.083 3.872 -16.570 1.00 94.31 131 ASN A O 1
ATOM 996 N N . ARG A 1 132 ? 3.027 4.743 -16.427 1.00 93.19 132 ARG A N 1
ATOM 997 C CA . ARG A 1 132 ? 2.425 3.557 -15.805 1.00 93.19 132 ARG A CA 1
ATOM 998 C C . ARG A 1 132 ? 2.317 2.443 -16.837 1.00 93.19 132 ARG A C 1
ATOM 1000 O O . ARG A 1 132 ? 2.005 2.704 -17.990 1.00 93.19 132 ARG A O 1
ATOM 1007 N N . LEU A 1 133 ? 2.511 1.196 -16.409 1.00 91.31 133 LEU A N 1
ATOM 1008 C CA . LEU A 1 133 ? 2.422 0.034 -17.302 1.00 91.31 133 LEU A CA 1
ATOM 1009 C C . LEU A 1 133 ? 1.056 -0.088 -17.991 1.00 91.31 133 LEU A C 1
ATOM 1011 O O . LEU A 1 133 ? 1.012 -0.525 -19.128 1.00 91.31 133 LEU A O 1
ATOM 1015 N N . SER A 1 134 ? -0.027 0.343 -17.336 1.00 90.06 134 SER A N 1
ATOM 1016 C CA . SER A 1 134 ? -1.373 0.392 -17.927 1.00 90.06 134 SER A CA 1
ATOM 1017 C C . SER A 1 134 ? -1.490 1.365 -19.102 1.00 90.06 134 SER A C 1
ATOM 1019 O O . SER A 1 134 ? -2.318 1.167 -19.982 1.00 90.06 134 SER A O 1
ATOM 1021 N N . ASP A 1 135 ? -0.678 2.424 -19.098 1.00 90.62 135 ASP A N 1
ATOM 1022 C CA . ASP A 1 135 ? -0.707 3.499 -20.091 1.00 90.62 135 ASP A CA 1
ATOM 1023 C C . ASP A 1 135 ? 0.374 3.303 -21.174 1.00 90.62 135 ASP A C 1
ATOM 1025 O O . ASP A 1 135 ? 0.368 3.981 -22.200 1.00 90.62 135 ASP A O 1
ATOM 1029 N N . ILE A 1 136 ? 1.314 2.374 -20.963 1.00 90.44 136 ILE A N 1
ATOM 1030 C CA . ILE A 1 136 ? 2.350 2.021 -21.934 1.00 90.44 136 ILE A CA 1
ATOM 1031 C C . ILE A 1 136 ? 1.787 0.994 -22.916 1.00 90.44 136 ILE A C 1
ATOM 1033 O O . ILE A 1 136 ? 1.362 -0.090 -22.526 1.00 90.44 136 ILE A O 1
ATOM 1037 N N . ARG A 1 137 ? 1.857 1.315 -24.209 1.00 85.94 137 ARG A N 1
ATOM 1038 C CA . ARG A 1 137 ? 1.493 0.417 -25.312 1.00 85.94 137 ARG A CA 1
ATOM 1039 C C . ARG A 1 137 ? 2.723 0.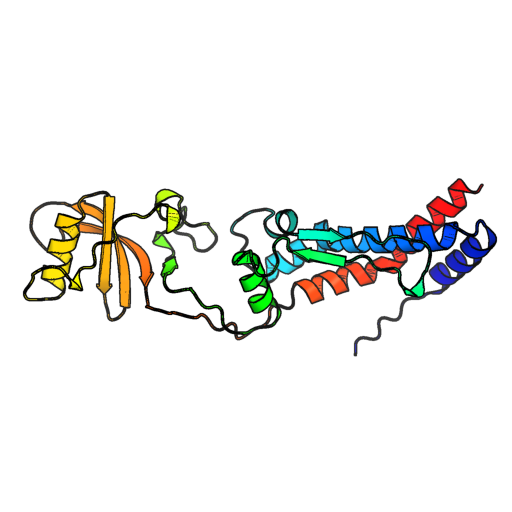105 -26.160 1.00 85.94 137 ARG A C 1
ATOM 1041 O O . ARG A 1 137 ? 3.656 0.903 -26.197 1.00 85.94 137 ARG A O 1
ATOM 1048 N N . ASN A 1 138 ? 2.702 -1.043 -26.837 1.00 89.94 138 ASN A N 1
ATOM 1049 C CA . ASN A 1 138 ? 3.652 -1.421 -27.891 1.00 89.94 138 ASN A CA 1
ATOM 1050 C C . ASN A 1 138 ? 5.131 -1.275 -27.490 1.00 89.94 138 ASN A C 1
ATOM 1052 O O . ASN A 1 138 ? 5.873 -0.463 -28.040 1.00 89.94 138 ASN A O 1
ATOM 1056 N N . ILE A 1 139 ? 5.573 -2.079 -26.518 1.00 94.12 139 ILE A N 1
ATOM 1057 C CA . ILE A 1 139 ? 6.993 -2.145 -26.151 1.00 94.12 139 ILE A CA 1
ATOM 1058 C C . ILE A 1 139 ? 7.757 -2.875 -27.261 1.00 94.12 139 ILE A C 1
ATOM 1060 O O . ILE A 1 139 ? 7.587 -4.080 -27.446 1.00 94.12 139 ILE A O 1
ATOM 1064 N N . VAL A 1 140 ? 8.640 -2.165 -27.962 1.00 95.62 140 VAL A N 1
ATOM 1065 C CA . VAL A 1 140 ? 9.496 -2.753 -28.999 1.00 95.62 140 VAL A CA 1
ATOM 1066 C C . VAL A 1 140 ? 10.679 -3.460 -28.334 1.00 95.62 140 VAL A C 1
ATOM 1068 O O . VAL A 1 140 ? 11.530 -2.814 -27.722 1.00 95.62 140 VAL A O 1
ATOM 1071 N N . ASP A 1 141 ? 10.765 -4.789 -28.436 1.00 95.50 141 ASP A N 1
ATOM 1072 C CA . ASP A 1 141 ? 11.939 -5.532 -27.957 1.00 95.50 141 ASP A CA 1
ATOM 1073 C C . ASP A 1 141 ? 13.090 -5.406 -28.962 1.00 95.50 141 ASP A C 1
ATOM 1075 O O . ASP A 1 141 ? 13.023 -5.888 -30.097 1.00 95.50 141 ASP A O 1
ATOM 1079 N N . ALA A 1 142 ? 14.185 -4.783 -28.528 1.00 94.31 142 ALA A N 1
ATOM 1080 C CA . ALA A 1 142 ? 15.366 -4.598 -29.355 1.00 94.31 142 ALA A CA 1
ATOM 1081 C C . ALA A 1 142 ? 15.974 -5.926 -29.825 1.00 94.31 142 ALA A C 1
ATOM 1083 O O . ALA A 1 142 ? 16.588 -5.966 -30.888 1.00 94.31 142 ALA A O 1
ATOM 1084 N N . ARG A 1 143 ? 15.793 -7.034 -29.094 1.00 91.94 143 ARG A N 1
ATOM 1085 C CA . ARG A 1 143 ? 16.329 -8.348 -29.494 1.00 91.94 143 ARG A CA 1
ATOM 1086 C C . ARG A 1 143 ? 15.755 -8.838 -30.823 1.00 91.94 143 ARG A C 1
ATOM 1088 O O . ARG A 1 143 ? 16.491 -9.471 -31.583 1.00 91.94 143 ARG A O 1
ATOM 1095 N N . ASN A 1 144 ? 14.505 -8.468 -31.101 1.00 92.38 144 ASN A N 1
ATOM 1096 C CA . ASN A 1 144 ? 13.763 -8.847 -32.302 1.00 92.38 144 ASN A CA 1
ATOM 1097 C C . ASN A 1 144 ? 14.112 -7.959 -33.509 1.00 92.38 144 ASN A C 1
ATOM 1099 O O . ASN A 1 144 ? 13.731 -8.257 -34.636 1.00 92.38 144 ASN A O 1
ATOM 1103 N N . SER A 1 145 ? 14.851 -6.865 -33.300 1.00 91.94 145 SER A N 1
ATOM 1104 C CA . SER A 1 145 ? 15.274 -5.983 -34.387 1.00 91.94 145 SER A CA 1
ATOM 1105 C C . SER A 1 145 ? 16.438 -6.580 -35.186 1.00 91.94 145 SER A C 1
ATOM 1107 O O . SER A 1 145 ? 17.378 -7.153 -34.628 1.00 91.94 145 SER A O 1
ATOM 1109 N N . LYS A 1 146 ? 16.421 -6.387 -36.511 1.00 88.56 146 LYS A N 1
ATOM 1110 C CA . LYS A 1 146 ? 17.486 -6.835 -37.426 1.00 88.56 146 LYS A CA 1
ATOM 1111 C C . LYS A 1 146 ? 18.762 -6.007 -37.225 1.00 88.56 146 LYS A C 1
ATOM 1113 O O . LYS A 1 146 ? 18.786 -4.840 -37.603 1.00 88.56 146 LYS A O 1
ATOM 1118 N N . GLY A 1 147 ? 19.856 -6.564 -36.711 1.00 87.50 147 GLY A N 1
ATOM 1119 C CA . GLY A 1 147 ? 21.128 -5.836 -36.558 1.00 87.50 147 GLY A CA 1
ATOM 1120 C C . GLY A 1 147 ? 22.293 -6.742 -36.166 1.00 87.50 147 GLY A C 1
ATOM 1121 O O . GLY A 1 147 ? 22.070 -7.758 -35.512 1.00 87.50 147 GLY A O 1
ATOM 1122 N N . ARG A 1 148 ? 23.519 -6.359 -36.551 1.00 88.56 148 ARG A N 1
ATOM 1123 C CA . ARG A 1 148 ? 24.746 -7.152 -36.349 1.00 88.56 148 ARG A CA 1
ATOM 1124 C C . ARG A 1 148 ? 25.139 -7.261 -34.876 1.00 88.56 148 ARG A C 1
ATOM 1126 O O . ARG A 1 148 ? 25.585 -8.305 -34.431 1.00 88.56 148 ARG A O 1
ATOM 1133 N N . ASN A 1 149 ? 24.944 -6.193 -34.101 1.00 89.94 149 ASN A N 1
ATOM 1134 C CA . ASN A 1 149 ? 25.274 -6.159 -32.674 1.00 89.94 149 ASN A CA 1
ATOM 1135 C C . ASN A 1 149 ? 24.130 -5.568 -31.830 1.00 89.94 149 ASN A C 1
ATOM 1137 O O . ASN A 1 149 ? 23.223 -4.912 -32.352 1.00 89.94 149 ASN A O 1
ATOM 1141 N N . LYS A 1 150 ? 24.178 -5.778 -30.502 1.00 88.50 150 LYS A N 1
ATOM 1142 C CA . LYS A 1 150 ? 23.145 -5.300 -29.555 1.00 88.50 150 LYS A CA 1
ATOM 1143 C C . LYS A 1 150 ? 22.889 -3.790 -29.684 1.00 88.50 150 LYS A C 1
ATOM 1145 O O . LYS A 1 150 ? 21.743 -3.352 -29.616 1.00 88.50 150 LYS A O 1
ATOM 1150 N N . ARG A 1 151 ? 23.942 -3.000 -29.934 1.00 87.25 151 ARG A N 1
ATOM 1151 C CA . ARG A 1 151 ? 23.852 -1.542 -30.123 1.00 87.25 151 ARG A CA 1
ATOM 1152 C C . ARG A 1 151 ? 23.051 -1.177 -31.377 1.00 87.25 151 ARG A C 1
ATOM 1154 O O . ARG A 1 151 ? 22.145 -0.355 -31.302 1.00 87.25 151 ARG A O 1
ATOM 1161 N N . GLN A 1 152 ? 23.335 -1.805 -32.516 1.00 89.50 152 GLN A N 1
ATOM 1162 C CA . GLN A 1 152 ? 22.633 -1.557 -33.776 1.00 89.50 152 GLN A CA 1
ATOM 1163 C C . GLN A 1 152 ? 21.173 -2.013 -33.704 1.00 89.50 152 GLN A C 1
ATOM 1165 O O . GLN A 1 152 ? 20.287 -1.313 -34.196 1.00 89.50 152 GLN A O 1
ATOM 1170 N N . LYS A 1 153 ? 20.920 -3.157 -33.057 1.00 92.94 153 LYS A N 1
ATOM 1171 C CA . LYS A 1 153 ? 19.566 -3.643 -32.780 1.00 92.94 153 LYS A CA 1
ATOM 1172 C C . LYS A 1 153 ? 18.763 -2.627 -31.965 1.00 92.94 153 LYS A C 1
ATOM 1174 O O . LYS A 1 153 ? 17.657 -2.274 -32.360 1.00 92.94 153 LYS A O 1
ATOM 1179 N N . PHE A 1 154 ? 19.354 -2.087 -30.897 1.00 91.94 154 PHE A N 1
ATOM 1180 C CA . PHE A 1 154 ? 18.736 -1.033 -30.091 1.00 91.94 154 PHE A CA 1
ATOM 1181 C C . PHE A 1 154 ? 18.433 0.234 -30.897 1.00 91.94 154 PHE A C 1
ATOM 1183 O O . PHE A 1 154 ? 17.319 0.741 -30.834 1.00 91.94 154 PHE A O 1
ATOM 1190 N N . VAL A 1 155 ? 19.394 0.729 -31.683 1.00 90.12 155 VAL A N 1
ATOM 1191 C CA . VAL A 1 155 ? 19.212 1.927 -32.521 1.00 90.12 155 VAL A CA 1
ATOM 1192 C C . VAL A 1 155 ? 18.025 1.761 -33.471 1.00 90.12 155 VAL A C 1
ATOM 1194 O O . VAL A 1 155 ? 17.198 2.662 -33.579 1.00 90.12 155 VAL A O 1
ATOM 1197 N N . LYS A 1 156 ? 17.931 0.613 -34.150 1.00 91.56 156 LYS A N 1
ATOM 1198 C CA . LYS A 1 156 ? 16.829 0.329 -35.076 1.00 91.56 156 LYS A CA 1
ATOM 1199 C C . LYS A 1 156 ? 15.493 0.201 -34.351 1.00 91.56 156 LYS A C 1
ATOM 1201 O O . LYS A 1 156 ? 14.517 0.777 -34.813 1.00 91.56 156 LYS A O 1
ATOM 1206 N N . ALA A 1 157 ? 15.470 -0.466 -33.197 1.00 93.75 157 ALA A N 1
ATOM 1207 C CA . ALA A 1 157 ? 14.284 -0.549 -32.349 1.00 93.75 157 ALA A CA 1
ATOM 1208 C C . ALA A 1 157 ? 13.804 0.836 -31.891 1.00 93.75 157 ALA A C 1
ATOM 1210 O O . ALA A 1 157 ? 12.613 1.115 -31.931 1.00 93.75 157 ALA A O 1
ATOM 1211 N N . ALA A 1 158 ? 14.726 1.719 -31.500 1.00 92.12 158 ALA A N 1
ATOM 1212 C CA . ALA A 1 158 ? 14.417 3.077 -31.061 1.00 92.12 158 ALA A CA 1
ATOM 1213 C C . ALA A 1 158 ? 13.919 3.981 -32.195 1.00 92.12 158 ALA A C 1
ATOM 1215 O O . ALA A 1 158 ? 13.020 4.783 -31.970 1.00 92.12 158 ALA A O 1
ATOM 1216 N N . ILE A 1 159 ? 14.462 3.838 -33.408 1.00 90.62 159 ILE A N 1
ATOM 1217 C CA . ILE A 1 159 ? 13.944 4.539 -34.595 1.00 90.62 159 ILE A CA 1
ATOM 1218 C C . ILE A 1 159 ? 12.549 4.023 -34.946 1.00 90.62 159 ILE A C 1
ATOM 1220 O O . ILE A 1 159 ? 11.656 4.830 -35.167 1.00 90.62 159 ILE A O 1
ATOM 1224 N N . HIS A 1 160 ? 12.356 2.702 -34.945 1.00 92.50 160 HIS A N 1
ATOM 1225 C CA . HIS A 1 160 ? 11.064 2.084 -35.232 1.00 92.50 160 HIS A CA 1
ATOM 1226 C C . HIS A 1 160 ? 9.990 2.470 -34.207 1.00 92.50 160 HIS A C 1
ATOM 1228 O O . HIS A 1 160 ? 8.861 2.757 -34.584 1.00 92.50 160 HIS A O 1
ATOM 1234 N N . ALA A 1 161 ? 10.347 2.526 -32.921 1.00 93.44 161 ALA A N 1
ATOM 1235 C CA . ALA A 1 161 ? 9.447 2.979 -31.865 1.00 93.44 161 ALA A CA 1
ATOM 1236 C C . ALA A 1 161 ? 9.101 4.477 -31.976 1.00 93.44 161 ALA A C 1
ATOM 1238 O O . ALA A 1 161 ? 8.044 4.890 -31.506 1.00 93.44 161 ALA A O 1
ATOM 1239 N N . GLY A 1 162 ? 9.984 5.287 -32.570 1.00 91.81 162 GLY A N 1
ATOM 1240 C CA . GLY A 1 162 ? 9.792 6.726 -32.742 1.00 91.81 162 GLY A CA 1
ATOM 1241 C C . GLY A 1 162 ? 9.891 7.538 -31.444 1.00 91.81 162 GLY A C 1
ATOM 1242 O O . GLY A 1 162 ? 10.118 7.015 -30.350 1.00 91.81 162 GLY A O 1
ATOM 1243 N N . VAL A 1 163 ? 9.738 8.861 -31.560 1.00 91.75 163 VAL A N 1
ATOM 1244 C CA . VAL A 1 163 ? 9.682 9.770 -30.401 1.00 91.75 163 VAL A CA 1
ATOM 1245 C C . VAL A 1 163 ? 8.405 9.497 -29.600 1.00 91.75 163 VAL A C 1
ATOM 1247 O O . VAL A 1 163 ? 7.322 9.381 -30.156 1.00 91.75 163 VAL A O 1
ATOM 1250 N N . GLY A 1 164 ? 8.534 9.375 -28.280 1.00 90.25 164 GLY A N 1
ATOM 1251 C CA . GLY A 1 164 ? 7.471 8.931 -27.375 1.00 90.25 164 GLY A CA 1
ATOM 1252 C C . GLY A 1 164 ? 7.390 7.407 -27.223 1.00 90.25 164 GLY A C 1
ATOM 1253 O O . GLY A 1 164 ? 6.854 6.933 -26.217 1.00 90.25 164 GLY A O 1
ATOM 1254 N N . GLY A 1 165 ? 7.984 6.655 -28.154 1.00 93.62 165 GLY A N 1
ATOM 1255 C CA . GLY A 1 165 ? 7.994 5.198 -28.170 1.00 93.62 165 GLY A CA 1
ATOM 1256 C C . GLY A 1 165 ? 8.766 4.562 -27.015 1.00 93.62 165 GLY A C 1
ATOM 1257 O O . GLY A 1 165 ? 9.632 5.180 -26.378 1.00 93.62 165 GLY A O 1
ATOM 1258 N N . ILE A 1 166 ? 8.442 3.295 -26.747 1.00 96.25 166 ILE A N 1
ATOM 1259 C CA . ILE A 1 166 ? 9.012 2.509 -25.653 1.00 96.25 166 ILE A CA 1
ATOM 1260 C C . ILE A 1 166 ? 9.791 1.316 -26.210 1.00 96.25 166 ILE A C 1
ATOM 1262 O O . ILE A 1 166 ? 9.283 0.551 -27.024 1.00 96.25 166 ILE A O 1
ATOM 1266 N N . VAL A 1 167 ? 11.019 1.132 -25.727 1.00 96.00 167 VAL A N 1
ATOM 1267 C CA . VAL A 1 167 ? 11.929 0.072 -26.177 1.00 96.00 167 VAL A CA 1
ATOM 1268 C C . VAL A 1 167 ? 12.410 -0.749 -24.989 1.00 96.00 167 VAL A C 1
ATOM 1270 O O . VAL A 1 167 ? 12.893 -0.193 -24.004 1.00 96.00 167 VAL A O 1
ATOM 1273 N N . LEU A 1 168 ? 12.339 -2.074 -25.087 1.00 96.56 168 LEU A N 1
ATOM 1274 C CA . LEU A 1 168 ? 12.986 -2.992 -24.153 1.00 96.56 168 LEU A CA 1
ATOM 1275 C C . LEU A 1 168 ? 14.361 -3.379 -24.698 1.00 96.56 168 LEU A C 1
ATOM 1277 O O . LEU A 1 168 ? 14.467 -3.916 -25.799 1.00 96.56 168 LEU A O 1
ATOM 1281 N N . ALA A 1 169 ? 15.419 -3.132 -23.929 1.00 95.00 169 ALA A N 1
ATOM 1282 C CA . ALA A 1 169 ? 16.776 -3.471 -24.341 1.00 95.00 169 ALA A CA 1
ATOM 1283 C C . ALA A 1 169 ? 17.671 -3.839 -23.162 1.00 95.00 169 ALA A C 1
ATOM 1285 O O . ALA A 1 169 ? 17.467 -3.397 -22.033 1.00 95.00 169 ALA A O 1
ATOM 1286 N N . GLU A 1 170 ? 18.689 -4.648 -23.434 1.00 93.69 170 GLU A N 1
ATOM 1287 C CA . GLU A 1 170 ? 19.707 -4.996 -22.451 1.00 93.69 170 GLU A CA 1
ATOM 1288 C C . GLU A 1 170 ? 20.768 -3.892 -22.362 1.00 93.69 170 GLU A C 1
ATOM 1290 O O . GLU A 1 170 ? 21.324 -3.460 -23.372 1.00 93.69 170 GLU A O 1
ATOM 1295 N N . TYR A 1 171 ? 21.063 -3.451 -21.144 1.00 89.12 171 TYR A N 1
ATOM 1296 C CA . TYR A 1 171 ? 22.092 -2.472 -20.834 1.00 89.12 171 TYR A CA 1
ATOM 1297 C C . TYR A 1 171 ? 22.861 -2.925 -19.593 1.00 89.12 171 TYR A C 1
ATOM 1299 O O . TYR A 1 171 ? 22.263 -3.139 -18.538 1.00 89.12 171 TYR A O 1
ATOM 1307 N N . LYS A 1 172 ? 24.185 -3.091 -19.725 1.00 87.88 172 LYS A N 1
ATOM 1308 C CA . LYS A 1 172 ? 25.075 -3.589 -18.656 1.00 87.88 172 LYS A CA 1
ATOM 1309 C C . LYS A 1 172 ? 24.533 -4.866 -17.978 1.00 87.88 172 LYS A C 1
ATOM 1311 O O . LYS A 1 172 ? 24.423 -4.928 -16.758 1.00 87.88 172 LYS A O 1
ATOM 1316 N N . GLY A 1 173 ? 24.101 -5.842 -18.783 1.00 87.81 173 GLY A N 1
ATOM 1317 C CA . GLY A 1 173 ? 23.559 -7.125 -18.310 1.00 87.81 173 GLY A CA 1
ATOM 1318 C C . GLY A 1 173 ? 22.132 -7.080 -17.744 1.00 87.81 173 GLY A C 1
ATOM 1319 O O . GLY A 1 173 ? 21.596 -8.114 -17.362 1.00 87.81 173 GLY A O 1
ATOM 1320 N N . LYS A 1 174 ? 21.474 -5.912 -17.702 1.00 91.44 174 LYS A N 1
ATOM 1321 C CA . LYS A 1 174 ? 20.100 -5.763 -17.191 1.00 91.44 174 LYS A CA 1
ATOM 1322 C C . LYS A 1 174 ? 19.151 -5.367 -18.312 1.00 91.44 174 LYS A C 1
ATOM 1324 O O . LYS A 1 174 ? 19.459 -4.480 -19.104 1.00 91.44 174 LYS A O 1
ATOM 1329 N N . LYS A 1 175 ? 17.966 -5.978 -18.376 1.00 95.06 175 LYS A N 1
ATOM 1330 C CA . LYS A 1 175 ? 16.921 -5.542 -19.313 1.00 95.06 175 LYS A CA 1
ATOM 1331 C C . LYS A 1 175 ? 16.225 -4.309 -18.750 1.00 95.06 175 LYS A C 1
ATOM 1333 O O . LYS A 1 175 ? 15.708 -4.336 -17.634 1.00 95.06 175 LYS A O 1
ATOM 1338 N N . ILE A 1 176 ? 16.222 -3.232 -19.521 1.00 96.69 176 ILE A N 1
ATOM 1339 C CA . ILE A 1 176 ? 15.651 -1.942 -19.153 1.00 96.69 176 ILE A CA 1
ATOM 1340 C C . ILE A 1 176 ? 14.626 -1.540 -20.212 1.00 96.69 176 ILE A C 1
ATOM 1342 O O . ILE A 1 176 ? 14.859 -1.677 -21.413 1.00 96.69 176 ILE A O 1
ATOM 1346 N N . VAL A 1 177 ? 13.489 -1.038 -19.746 1.00 96.69 177 VAL A N 1
ATOM 1347 C CA . VAL A 1 177 ? 12.473 -0.387 -20.571 1.00 96.69 177 VAL A CA 1
ATOM 1348 C C . VAL A 1 177 ? 12.827 1.089 -20.668 1.00 96.69 177 VAL A C 1
ATOM 1350 O O . VAL A 1 177 ? 12.881 1.778 -19.649 1.00 96.69 177 VAL A O 1
ATOM 1353 N N . TRP A 1 178 ? 13.050 1.581 -21.877 1.00 96.19 178 TRP A N 1
ATOM 1354 C CA . TRP A 1 178 ? 13.426 2.957 -22.176 1.00 96.19 178 TRP A CA 1
ATOM 1355 C C . TRP A 1 178 ? 12.290 3.679 -22.884 1.00 96.19 178 TRP A C 1
ATOM 1357 O O . TRP A 1 178 ? 11.662 3.118 -23.774 1.00 96.19 178 TRP A O 1
ATOM 1367 N N . ARG A 1 179 ? 12.080 4.950 -22.546 1.00 95.25 179 ARG A N 1
ATOM 1368 C CA . ARG A 1 179 ? 11.339 5.893 -23.385 1.00 95.25 179 ARG A CA 1
ATOM 1369 C C . ARG A 1 179 ? 12.298 6.657 -24.280 1.00 95.25 179 ARG A C 1
ATOM 1371 O O . ARG A 1 179 ? 13.289 7.201 -23.784 1.00 95.25 179 ARG A O 1
ATOM 1378 N N . VAL A 1 180 ? 11.959 6.758 -25.558 1.00 94.19 180 VAL A N 1
ATOM 1379 C CA . VAL A 1 180 ? 12.636 7.629 -26.519 1.00 94.19 180 VAL A CA 1
ATOM 1380 C C . VAL A 1 180 ? 12.016 9.021 -26.420 1.00 94.19 180 VAL A C 1
ATOM 1382 O O . VAL A 1 180 ? 10.896 9.235 -26.855 1.00 94.19 180 VAL A O 1
ATOM 1385 N N . ASN A 1 181 ? 12.708 9.985 -25.814 1.00 92.31 181 ASN A N 1
ATOM 1386 C CA . ASN A 1 181 ? 12.191 11.356 -25.694 1.00 92.31 181 ASN A CA 1
ATOM 1387 C C . ASN A 1 181 ? 12.556 12.237 -26.890 1.00 92.31 181 ASN A C 1
ATOM 1389 O O . ASN A 1 181 ? 11.869 13.215 -27.145 1.00 92.31 181 ASN A O 1
ATOM 1393 N N . ALA A 1 182 ? 13.668 11.948 -27.566 1.00 90.94 182 ALA A N 1
ATOM 1394 C CA . ALA A 1 182 ? 14.088 12.665 -28.764 1.00 90.94 182 ALA A CA 1
ATOM 1395 C C . ALA A 1 182 ? 15.047 11.809 -29.591 1.00 90.94 182 ALA A C 1
ATOM 1397 O O . ALA A 1 182 ? 15.785 10.991 -29.030 1.00 90.94 182 ALA A O 1
ATOM 1398 N N . ILE A 1 183 ? 15.066 12.065 -30.898 1.00 88.94 183 ILE A N 1
ATOM 1399 C CA . ILE A 1 183 ? 16.016 11.516 -31.865 1.00 88.94 183 ILE A CA 1
ATOM 1400 C C . ILE A 1 183 ? 16.704 12.716 -32.533 1.00 88.94 183 ILE A C 1
ATOM 1402 O O . ILE A 1 183 ? 16.055 13.507 -33.204 1.00 88.94 183 ILE A O 1
ATOM 1406 N N . LYS A 1 184 ? 18.002 12.890 -32.296 1.00 77.38 184 LYS A N 1
ATOM 1407 C CA . LYS A 1 184 ? 18.843 14.001 -32.745 1.00 77.38 184 LYS A CA 1
ATOM 1408 C C . LYS A 1 184 ? 19.910 13.473 -33.710 1.00 77.38 184 LYS A C 1
ATOM 1410 O O . LYS A 1 184 ? 20.905 12.906 -33.274 1.00 77.38 184 LYS A O 1
ATOM 1415 N N . GLY A 1 185 ? 19.711 13.647 -35.014 1.00 65.81 185 GLY A N 1
ATOM 1416 C CA . GLY A 1 185 ? 20.725 13.334 -36.033 1.00 65.81 185 GLY A CA 1
ATOM 1417 C C . GLY A 1 185 ? 21.022 11.837 -36.252 1.00 65.81 185 GLY A C 1
ATOM 1418 O O . GLY A 1 185 ? 20.202 10.959 -35.961 1.00 65.81 185 GLY A O 1
ATOM 1419 N N . ARG A 1 186 ? 22.204 11.534 -36.814 1.00 58.81 186 ARG A N 1
ATOM 1420 C CA . ARG A 1 186 ? 22.681 10.175 -37.157 1.00 58.81 186 ARG A CA 1
ATOM 1421 C C . ARG A 1 186 ? 23.692 9.679 -36.094 1.00 58.81 186 ARG A C 1
ATOM 1423 O O . ARG A 1 186 ? 24.511 10.452 -35.629 1.00 58.81 186 ARG A O 1
ATOM 1430 N N . GLY A 1 187 ? 23.665 8.393 -35.706 1.00 57.34 187 GLY A N 1
ATOM 1431 C CA . GLY A 1 187 ? 24.662 7.772 -34.788 1.00 57.34 187 GLY A CA 1
ATOM 1432 C C . GLY A 1 187 ? 24.184 7.404 -33.362 1.00 57.34 187 GLY A C 1
ATOM 1433 O O . GLY A 1 187 ? 23.018 7.540 -33.034 1.00 57.34 187 GLY A O 1
ATOM 1434 N N . LEU A 1 188 ? 25.029 6.837 -32.491 1.00 53.38 188 LEU A N 1
ATOM 1435 C CA . LEU A 1 188 ? 24.598 6.297 -31.175 1.00 53.38 188 LEU A CA 1
ATOM 1436 C C . LEU A 1 188 ? 24.201 7.368 -30.139 1.00 53.38 188 LEU A C 1
ATOM 1438 O O . LEU A 1 188 ? 23.278 7.135 -29.361 1.00 53.38 188 LEU A O 1
ATOM 1442 N N . ASN A 1 189 ? 24.806 8.558 -30.194 1.00 61.91 189 ASN A N 1
ATOM 1443 C CA . ASN A 1 189 ? 24.468 9.702 -29.332 1.00 61.91 189 ASN A CA 1
ATOM 1444 C C . ASN A 1 189 ? 23.199 10.451 -29.781 1.00 61.91 189 ASN A C 1
ATOM 1446 O O . ASN A 1 189 ? 22.913 11.546 -29.302 1.00 61.91 189 ASN A O 1
ATOM 1450 N N . ARG A 1 190 ? 22.406 9.850 -30.680 1.00 78.88 190 ARG A N 1
ATOM 1451 C CA . ARG A 1 190 ? 21.199 10.471 -31.229 1.00 78.88 190 ARG A CA 1
ATOM 1452 C C . ARG A 1 190 ? 20.003 10.454 -30.282 1.00 78.88 190 ARG A C 1
ATOM 1454 O O . ARG A 1 190 ? 19.053 11.180 -30.515 1.00 78.88 190 ARG A O 1
ATOM 1461 N N . PHE A 1 191 ? 19.970 9.625 -29.243 1.00 86.56 191 PHE A N 1
ATOM 1462 C CA . PHE A 1 191 ? 18.734 9.432 -28.477 1.00 86.56 191 PHE A CA 1
ATOM 1463 C C . PHE A 1 191 ? 18.767 10.113 -27.113 1.00 86.56 191 PHE A C 1
ATOM 1465 O O . PHE A 1 191 ? 19.620 9.815 -26.279 1.00 86.56 191 PHE A O 1
ATOM 1472 N N . LYS A 1 192 ? 17.760 10.944 -26.825 1.00 90.94 192 LYS A N 1
ATOM 1473 C CA . LYS A 1 192 ? 17.466 11.349 -25.444 1.00 90.94 192 LYS A CA 1
ATOM 1474 C C . LYS A 1 192 ? 16.562 10.295 -24.823 1.00 90.94 192 LYS A C 1
ATOM 1476 O O . LYS A 1 192 ? 15.368 10.269 -25.103 1.00 90.94 192 LYS A O 1
ATOM 1481 N N . LEU A 1 193 ? 17.111 9.440 -23.969 1.00 92.25 193 LEU A N 1
ATOM 1482 C CA . LEU A 1 193 ? 16.375 8.322 -23.377 1.00 92.25 193 LEU A CA 1
ATOM 1483 C C . LEU A 1 193 ? 15.969 8.597 -21.927 1.00 92.25 193 LEU A C 1
ATOM 1485 O O . LEU A 1 193 ? 16.589 9.383 -21.212 1.00 92.25 193 LEU A O 1
ATOM 1489 N N . THR A 1 194 ? 14.924 7.925 -21.461 1.00 94.75 194 THR A N 1
ATOM 1490 C CA . THR A 1 194 ? 14.606 7.837 -20.031 1.00 94.75 194 THR A CA 1
ATOM 1491 C C . THR A 1 194 ? 14.348 6.391 -19.666 1.00 94.75 194 THR A C 1
ATOM 1493 O O . THR A 1 194 ? 13.440 5.769 -20.208 1.00 94.75 194 THR A O 1
ATOM 1496 N N . ALA A 1 195 ? 15.141 5.858 -18.739 1.00 95.94 195 ALA A N 1
ATOM 1497 C CA . ALA A 1 195 ? 14.895 4.536 -18.185 1.00 95.94 195 ALA A CA 1
ATOM 1498 C C . ALA A 1 195 ? 13.588 4.568 -17.380 1.00 95.94 195 ALA A C 1
ATOM 1500 O O . ALA A 1 195 ? 13.413 5.421 -16.509 1.00 95.94 195 ALA A O 1
ATOM 1501 N N . LEU A 1 196 ? 12.650 3.680 -17.677 1.00 96.38 196 LEU A N 1
ATOM 1502 C CA . LEU A 1 196 ? 11.363 3.612 -16.994 1.00 96.38 196 LEU A CA 1
ATOM 1503 C C . LEU A 1 196 ? 11.319 2.451 -16.003 1.00 96.38 196 LEU A C 1
ATOM 1505 O O . LEU A 1 196 ? 10.993 2.652 -14.834 1.00 96.38 196 LEU A O 1
ATOM 1509 N N . TYR A 1 197 ? 11.682 1.251 -16.449 1.00 97.12 197 TYR A N 1
ATOM 1510 C CA . TYR A 1 197 ? 11.581 0.031 -15.650 1.00 97.12 197 TYR A CA 1
ATOM 1511 C C . TYR A 1 197 ? 12.818 -0.836 -15.818 1.00 97.12 197 TYR A C 1
ATOM 1513 O O . TYR A 1 197 ? 13.352 -0.935 -16.921 1.00 97.12 197 TYR A O 1
ATOM 1521 N N . SER A 1 198 ? 13.214 -1.536 -14.758 1.00 96.00 198 SER A N 1
ATOM 1522 C CA . SER A 1 198 ? 13.998 -2.757 -14.919 1.00 96.00 198 SER A CA 1
ATOM 1523 C C . SER A 1 198 ? 13.047 -3.924 -15.164 1.00 96.00 198 SER A C 1
ATOM 1525 O O . SER A 1 198 ? 12.029 -4.060 -14.478 1.00 96.00 198 SER A O 1
ATOM 1527 N N . TYR A 1 199 ? 13.379 -4.764 -16.137 1.00 95.31 199 TYR A N 1
ATOM 1528 C CA . TYR A 1 199 ? 12.564 -5.892 -16.559 1.00 95.31 199 TYR A CA 1
ATOM 1529 C C . TYR A 1 199 ? 13.274 -7.219 -16.311 1.00 95.31 199 TYR A C 1
ATOM 1531 O O . TYR A 1 199 ? 14.475 -7.342 -16.539 1.00 95.31 199 TYR A O 1
ATOM 1539 N N . GLU A 1 200 ? 12.520 -8.217 -15.876 1.00 94.25 200 GLU A N 1
ATOM 1540 C CA . GLU A 1 200 ? 12.950 -9.610 -15.793 1.00 94.25 200 GLU A CA 1
ATOM 1541 C C . GLU A 1 200 ? 11.718 -10.507 -15.804 1.00 94.25 200 GLU A C 1
ATOM 1543 O O . GLU A 1 200 ? 10.736 -10.245 -15.112 1.00 94.25 200 GLU A O 1
ATOM 1548 N N . LYS A 1 201 ? 11.737 -11.541 -16.644 1.00 91.25 201 LYS A N 1
ATOM 1549 C CA . LYS A 1 201 ? 10.575 -12.410 -16.829 1.00 91.25 201 LYS A CA 1
ATOM 1550 C C . LYS A 1 201 ? 10.338 -13.206 -15.545 1.00 91.25 201 LYS A C 1
ATOM 1552 O O . LYS A 1 201 ? 11.253 -13.859 -15.067 1.00 91.25 201 LYS A O 1
ATOM 1557 N N . GLY A 1 202 ? 9.118 -13.153 -15.011 1.00 89.25 202 GLY A N 1
ATOM 1558 C CA . GLY A 1 202 ? 8.739 -13.935 -13.831 1.00 89.25 202 GLY A CA 1
ATOM 1559 C C . GLY A 1 202 ? 9.358 -13.449 -12.520 1.00 89.25 202 GLY A C 1
ATOM 1560 O O . GLY A 1 202 ? 9.308 -14.175 -11.535 1.00 89.25 202 GLY A O 1
ATOM 1561 N N . ARG A 1 203 ? 9.921 -12.230 -12.480 1.00 93.06 203 ARG A N 1
ATOM 1562 C CA . ARG A 1 203 ? 10.583 -11.711 -11.278 1.00 93.06 203 ARG A CA 1
ATOM 1563 C C . ARG A 1 203 ? 9.647 -11.738 -10.070 1.00 93.06 203 ARG A C 1
ATOM 1565 O O . ARG A 1 203 ? 8.547 -11.171 -10.102 1.00 93.06 203 ARG A O 1
ATOM 1572 N N . SER A 1 204 ? 10.154 -12.305 -8.984 1.00 91.19 204 SER A N 1
ATOM 1573 C CA . SER A 1 204 ? 9.586 -12.201 -7.647 1.00 91.19 204 SER A CA 1
ATOM 1574 C C . SER A 1 204 ? 10.474 -11.356 -6.739 1.00 91.19 204 SER A C 1
ATOM 1576 O O . SER A 1 204 ? 11.688 -11.295 -6.918 1.00 91.19 204 SER A O 1
ATOM 1578 N N . VAL A 1 205 ? 9.871 -10.705 -5.750 1.00 89.44 205 VAL A N 1
ATOM 1579 C CA . VAL A 1 205 ? 10.591 -9.961 -4.710 1.00 89.44 205 VAL A CA 1
ATOM 1580 C C . VAL A 1 205 ? 10.349 -10.653 -3.382 1.00 89.44 205 VAL A C 1
ATOM 1582 O O . VAL A 1 205 ? 9.203 -10.744 -2.946 1.00 89.44 205 VAL A O 1
ATOM 1585 N N . ASN A 1 206 ? 11.415 -11.129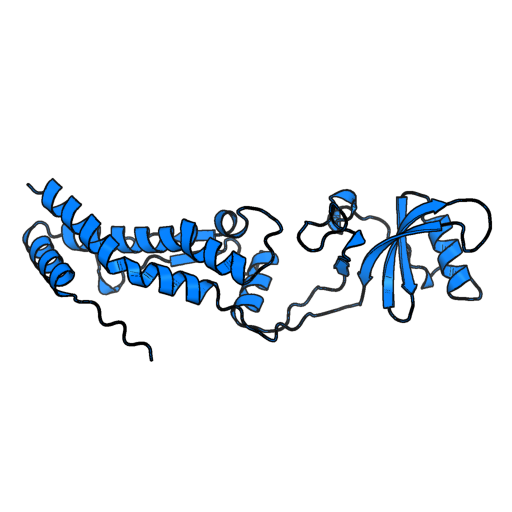 -2.743 1.00 91.12 206 ASN A N 1
ATOM 1586 C CA . ASN A 1 206 ? 11.315 -11.725 -1.419 1.00 91.12 206 ASN A CA 1
ATOM 1587 C C . ASN A 1 206 ? 11.299 -10.634 -0.339 1.00 91.12 206 ASN A C 1
ATOM 1589 O O . ASN A 1 206 ? 12.156 -9.748 -0.334 1.00 91.12 206 ASN A O 1
ATOM 1593 N N . ILE A 1 207 ? 10.333 -10.703 0.572 1.00 91.00 207 ILE A N 1
ATOM 1594 C CA . ILE A 1 207 ? 10.261 -9.850 1.755 1.00 91.00 207 ILE A CA 1
ATOM 1595 C C . ILE A 1 207 ? 10.918 -10.600 2.909 1.00 91.00 207 ILE A C 1
ATOM 1597 O O . ILE A 1 207 ? 10.312 -11.485 3.511 1.00 91.00 207 ILE A O 1
ATOM 1601 N N . SER A 1 208 ? 12.162 -10.231 3.207 1.00 84.81 208 SER A N 1
ATOM 1602 C CA . SER A 1 208 ? 12.952 -10.827 4.289 1.00 84.81 208 SER A CA 1
ATOM 1603 C C . SER A 1 208 ? 12.557 -10.319 5.676 1.00 84.81 208 SER A C 1
ATOM 1605 O O . SER A 1 208 ? 12.678 -11.051 6.652 1.00 84.81 208 SER A O 1
ATOM 1607 N N . LYS A 1 209 ? 12.073 -9.075 5.774 1.00 88.69 209 LYS A N 1
ATOM 1608 C CA . LYS A 1 209 ? 11.659 -8.454 7.036 1.00 88.69 209 LYS A CA 1
ATOM 1609 C C . LYS A 1 209 ? 10.162 -8.170 7.023 1.00 88.69 209 LYS A C 1
ATOM 1611 O O . LYS A 1 209 ? 9.703 -7.280 6.308 1.00 88.69 209 LYS A O 1
ATOM 1616 N N . ALA A 1 210 ? 9.432 -8.926 7.835 1.00 91.44 210 ALA A N 1
ATOM 1617 C CA . ALA A 1 210 ? 8.035 -8.673 8.162 1.00 91.44 210 ALA A CA 1
ATOM 1618 C C . ALA A 1 210 ? 7.882 -7.279 8.793 1.00 91.44 210 ALA A C 1
ATOM 1620 O O . ALA A 1 210 ? 8.655 -6.910 9.684 1.00 91.44 210 ALA A O 1
ATOM 1621 N N . THR A 1 211 ? 6.911 -6.491 8.331 1.00 91.88 211 THR A N 1
ATOM 1622 C CA . THR A 1 211 ? 6.678 -5.150 8.885 1.00 91.88 211 THR A CA 1
ATOM 1623 C C . THR A 1 211 ? 5.882 -5.187 10.184 1.00 91.88 211 THR A C 1
ATOM 1625 O O . THR A 1 211 ? 6.085 -4.311 11.024 1.00 91.88 211 THR A O 1
ATOM 1628 N N . ASN A 1 212 ? 5.003 -6.182 10.363 1.00 92.94 212 ASN A N 1
ATOM 1629 C CA . ASN A 1 212 ? 4.105 -6.319 11.517 1.00 92.94 212 ASN A CA 1
ATOM 1630 C C . ASN A 1 212 ? 3.343 -5.018 11.864 1.00 92.94 212 ASN A C 1
ATOM 1632 O O . ASN A 1 212 ? 3.003 -4.762 13.024 1.00 92.94 212 ASN A O 1
ATOM 1636 N N . PHE A 1 213 ? 3.112 -4.142 10.879 1.00 93.00 213 PHE A N 1
ATOM 1637 C CA . PHE A 1 213 ? 2.615 -2.788 11.125 1.00 93.00 213 PHE A CA 1
ATOM 1638 C C . PHE A 1 213 ? 1.169 -2.816 11.626 1.00 93.00 213 PHE A C 1
ATOM 1640 O O . PHE A 1 213 ? 0.783 -1.977 12.444 1.00 93.00 213 PHE A O 1
ATOM 1647 N N . MET A 1 214 ? 0.377 -3.795 11.179 1.00 92.31 214 MET A N 1
ATOM 1648 C CA . MET A 1 214 ? -0.997 -3.975 11.644 1.00 92.31 214 MET A CA 1
ATOM 1649 C C . MET A 1 214 ? -1.037 -4.501 13.069 1.00 92.31 214 MET A C 1
ATOM 1651 O O . MET A 1 214 ? -1.864 -4.039 13.860 1.00 92.31 214 MET A O 1
ATOM 1655 N N . GLN A 1 215 ? -0.139 -5.423 13.417 1.00 91.94 215 GLN A N 1
ATOM 1656 C CA . GLN A 1 215 ? -0.010 -5.898 14.792 1.00 91.94 215 GLN A CA 1
ATOM 1657 C C . GLN A 1 215 ? 0.381 -4.751 15.737 1.00 91.94 215 GLN A C 1
ATOM 1659 O O . GLN A 1 215 ? -0.257 -4.563 16.773 1.00 91.94 215 GLN A O 1
ATOM 1664 N N . ILE A 1 216 ? 1.369 -3.936 15.352 1.00 93.38 216 ILE A N 1
ATOM 1665 C CA . ILE A 1 216 ? 1.802 -2.754 16.116 1.00 93.38 216 ILE A CA 1
ATOM 1666 C C . ILE A 1 216 ? 0.637 -1.774 16.305 1.00 93.38 216 ILE A C 1
ATOM 1668 O O . ILE A 1 216 ? 0.351 -1.362 17.431 1.00 93.38 216 ILE A O 1
ATOM 1672 N N . ALA A 1 217 ? -0.074 -1.443 15.224 1.00 93.94 217 ALA A N 1
ATOM 1673 C CA . ALA A 1 217 ? -1.218 -0.538 15.262 1.00 93.94 217 ALA A CA 1
ATOM 1674 C C . ALA A 1 217 ? -2.347 -1.057 16.167 1.00 93.94 217 ALA A C 1
ATOM 1676 O O . ALA A 1 217 ? -2.894 -0.311 16.985 1.00 93.94 217 ALA A O 1
ATOM 1677 N N . SER A 1 218 ? -2.666 -2.347 16.055 1.00 92.31 218 SER A N 1
ATOM 1678 C CA . SER A 1 218 ? -3.714 -2.991 16.851 1.00 92.31 218 SER A CA 1
ATOM 1679 C C . SER A 1 218 ? -3.366 -2.977 18.337 1.00 92.31 218 SER A C 1
ATOM 1681 O O . SER A 1 218 ? -4.191 -2.566 19.149 1.00 92.31 218 SER A O 1
ATOM 1683 N N . ASN A 1 219 ? -2.124 -3.316 18.692 1.00 93.25 219 ASN A N 1
ATOM 1684 C CA . ASN A 1 219 ? -1.646 -3.272 20.075 1.00 93.25 219 ASN A CA 1
ATOM 1685 C C . ASN A 1 219 ? -1.669 -1.847 20.646 1.00 93.25 219 ASN A C 1
ATOM 1687 O O . ASN A 1 219 ? -2.052 -1.647 21.798 1.00 93.25 219 ASN A O 1
ATOM 1691 N N . GLN A 1 220 ? -1.296 -0.844 19.845 1.00 93.69 220 GLN A N 1
ATOM 1692 C CA . GLN A 1 220 ? -1.325 0.553 20.274 1.00 93.69 220 GLN A CA 1
ATOM 1693 C C . GLN A 1 220 ? -2.751 1.035 20.580 1.00 93.69 220 GLN A C 1
ATOM 1695 O O . GLN A 1 220 ? -2.956 1.741 21.567 1.00 93.69 220 GLN A O 1
ATOM 1700 N N . SER A 1 221 ? -3.737 0.663 19.762 1.00 91.69 221 SER A N 1
ATOM 1701 C CA . SER A 1 221 ? -5.138 1.016 20.021 1.00 91.69 221 SER A CA 1
ATOM 1702 C C . SER A 1 221 ? -5.756 0.177 21.139 1.00 91.69 221 SER A C 1
ATOM 1704 O O . SER A 1 221 ? -6.530 0.715 21.924 1.00 91.69 221 SER A O 1
ATOM 1706 N N . ALA A 1 222 ? -5.379 -1.100 21.271 1.00 89.56 222 ALA A N 1
ATOM 1707 C CA . ALA A 1 222 ? -5.852 -1.978 22.343 1.00 89.56 222 ALA A CA 1
ATOM 1708 C C . ALA A 1 222 ? -5.495 -1.439 23.737 1.00 89.56 222 ALA A C 1
ATOM 1710 O O . ALA A 1 222 ? -6.308 -1.523 24.651 1.00 89.56 222 ALA A O 1
ATOM 1711 N N . ARG A 1 223 ? -4.339 -0.777 23.888 1.00 91.19 223 ARG A N 1
ATOM 1712 C CA . ARG A 1 223 ? -3.957 -0.089 25.139 1.00 91.19 223 ARG A CA 1
ATOM 1713 C C . ARG A 1 223 ? -4.913 1.037 25.551 1.00 91.19 223 ARG A C 1
ATOM 1715 O O . ARG A 1 223 ? -4.917 1.422 26.710 1.00 91.19 223 ARG A O 1
ATOM 1722 N N . LYS A 1 224 ? -5.716 1.572 24.626 1.00 91.06 224 LYS A N 1
ATOM 1723 C CA . LYS A 1 224 ? -6.733 2.605 24.898 1.00 91.06 224 LYS A CA 1
ATOM 1724 C C . LYS A 1 224 ? -8.135 2.022 25.087 1.00 91.06 224 LYS A C 1
ATOM 1726 O O . LYS A 1 224 ? -9.092 2.768 25.258 1.00 91.06 224 LYS A O 1
ATOM 1731 N N . MET A 1 225 ? -8.291 0.703 25.002 1.00 87.94 225 MET A N 1
ATOM 1732 C CA . MET A 1 225 ? -9.608 0.069 25.033 1.00 87.94 225 MET A CA 1
ATOM 1733 C C . MET A 1 225 ? -10.327 0.316 26.358 1.00 87.94 225 MET A C 1
ATOM 1735 O O . MET A 1 225 ? -11.522 0.596 26.357 1.00 87.94 225 MET A O 1
ATOM 1739 N N . GLU A 1 226 ? -9.590 0.293 27.467 1.00 88.75 226 GLU A N 1
ATOM 1740 C CA . GLU A 1 226 ? -10.131 0.612 28.785 1.00 88.75 226 GLU A CA 1
ATOM 1741 C C . GLU A 1 226 ? -10.643 2.057 28.858 1.00 88.75 226 GLU A C 1
ATOM 1743 O O . GLU A 1 226 ? -11.759 2.294 29.310 1.00 88.75 226 GLU A O 1
ATOM 1748 N N . SER A 1 227 ? -9.885 3.036 28.355 1.00 90.00 227 SER A N 1
ATOM 1749 C CA . SER A 1 227 ? -10.341 4.429 28.367 1.00 90.00 227 SER A CA 1
ATOM 1750 C C . SER A 1 227 ? -11.561 4.632 27.467 1.00 90.00 227 SER A C 1
ATOM 1752 O O . SER A 1 227 ? -12.496 5.332 27.856 1.00 90.00 227 SER A O 1
ATOM 1754 N N . PHE A 1 228 ? -11.622 3.955 26.313 1.00 91.50 228 PHE A N 1
ATOM 1755 C CA . PHE A 1 228 ? -12.841 3.906 25.501 1.00 91.50 228 PHE A CA 1
ATOM 1756 C C . PHE A 1 228 ? -14.012 3.256 26.246 1.00 91.50 228 PHE A C 1
ATOM 1758 O O . PHE A 1 228 ? -15.146 3.695 26.079 1.00 91.50 228 PHE A O 1
ATOM 1765 N N . PHE A 1 229 ? -13.771 2.237 27.070 1.00 91.50 229 PHE A N 1
ATOM 1766 C CA . PHE A 1 229 ? -14.802 1.632 27.913 1.00 91.50 229 PHE A CA 1
ATOM 1767 C C . PHE A 1 229 ? -15.308 2.584 28.988 1.00 91.50 229 PHE A C 1
ATOM 1769 O O . PHE A 1 229 ? -16.510 2.813 29.068 1.00 91.50 229 PHE A O 1
ATOM 1776 N N . ILE A 1 230 ? -14.412 3.221 29.737 1.00 90.19 230 ILE A N 1
ATOM 1777 C CA . ILE A 1 230 ? -14.769 4.187 30.780 1.00 90.19 230 ILE A CA 1
ATOM 1778 C C . ILE A 1 230 ? -15.593 5.349 30.205 1.00 90.19 230 ILE A C 1
ATOM 1780 O O . ILE A 1 230 ? -16.598 5.747 30.794 1.00 90.19 230 ILE A O 1
ATOM 1784 N N . ILE A 1 231 ? -15.198 5.889 29.047 1.00 91.31 231 ILE A N 1
ATOM 1785 C CA . ILE A 1 231 ? -15.931 6.978 28.382 1.00 91.31 231 ILE A CA 1
ATOM 1786 C C . ILE A 1 231 ? -17.351 6.534 28.012 1.00 91.31 231 ILE A C 1
ATOM 1788 O O . ILE A 1 231 ? -18.309 7.258 28.283 1.00 91.31 231 ILE A O 1
ATOM 1792 N N . GLU A 1 232 ? -17.504 5.356 27.407 1.00 90.69 232 GLU A N 1
ATOM 1793 C CA . GLU A 1 232 ? -18.820 4.857 27.002 1.00 90.69 232 GLU A CA 1
ATOM 1794 C C . GLU A 1 232 ? -19.683 4.455 28.205 1.00 90.69 232 GLU A C 1
ATOM 1796 O O . GLU A 1 232 ? -20.877 4.750 28.220 1.00 90.69 232 GLU A O 1
ATOM 1801 N N . ALA A 1 233 ? -19.087 3.882 29.251 1.00 89.31 233 ALA A N 1
ATOM 1802 C CA . ALA A 1 233 ? -19.763 3.568 30.505 1.00 89.31 233 ALA A CA 1
ATOM 1803 C C . ALA A 1 233 ? -20.334 4.824 31.176 1.00 89.31 233 ALA A C 1
ATOM 1805 O O . ALA A 1 233 ? -21.510 4.850 31.538 1.00 89.31 233 ALA A O 1
ATOM 1806 N N . LYS A 1 234 ? -19.544 5.903 31.270 1.00 90.56 234 LYS A N 1
ATOM 1807 C CA . LYS A 1 234 ? -20.005 7.189 31.820 1.00 90.56 234 LYS A CA 1
ATOM 1808 C C . LYS A 1 234 ? -21.197 7.751 31.048 1.00 90.56 234 LYS A C 1
ATOM 1810 O O . LYS A 1 234 ? -22.170 8.165 31.671 1.00 90.56 234 LYS A O 1
ATOM 1815 N N . LYS A 1 235 ? -21.158 7.716 29.710 1.00 91.38 235 LYS A N 1
ATOM 1816 C CA . LYS A 1 235 ? -22.283 8.164 28.868 1.00 91.38 235 LYS A CA 1
ATOM 1817 C C . LYS A 1 235 ? -23.557 7.360 29.131 1.00 91.38 235 LYS A C 1
ATOM 1819 O O . LYS A 1 235 ? -24.643 7.929 29.130 1.00 91.38 235 LYS A O 1
ATOM 1824 N N . ARG A 1 236 ? -23.434 6.044 29.338 1.00 89.00 236 ARG A N 1
ATOM 1825 C CA . ARG A 1 236 ? -24.577 5.166 29.640 1.00 89.00 236 ARG A CA 1
ATOM 1826 C C . ARG A 1 236 ? -25.178 5.482 30.999 1.00 89.00 236 ARG A C 1
ATOM 1828 O O . ARG A 1 236 ? -26.379 5.696 31.078 1.00 89.00 236 ARG A O 1
ATOM 1835 N N . ILE A 1 237 ? -24.334 5.600 32.020 1.00 88.25 237 ILE A N 1
ATOM 1836 C CA . ILE A 1 237 ? -24.763 5.955 33.376 1.00 88.25 237 ILE A CA 1
ATOM 1837 C C . ILE A 1 237 ? -25.446 7.324 33.387 1.00 88.25 237 ILE A C 1
ATOM 1839 O O . ILE A 1 237 ? -26.489 7.471 34.007 1.00 88.25 237 ILE A O 1
ATOM 1843 N N . GLN A 1 238 ? -24.894 8.315 32.681 1.00 90.44 238 GLN A N 1
ATOM 1844 C CA . GLN A 1 238 ? -25.495 9.646 32.598 1.00 90.44 238 GLN A CA 1
ATOM 1845 C C . GLN A 1 238 ? -26.850 9.639 31.885 1.00 90.44 238 GLN A C 1
ATOM 1847 O O . GLN A 1 238 ? -27.711 10.418 32.253 1.00 90.44 238 GLN A O 1
ATOM 1852 N N . LYS A 1 239 ? -27.043 8.778 30.880 1.00 87.50 239 LYS A N 1
ATOM 1853 C CA . LYS A 1 239 ? -28.319 8.657 30.162 1.00 87.50 239 LYS A CA 1
ATOM 1854 C C . LYS A 1 239 ? -29.405 7.935 30.975 1.00 87.50 239 LYS A C 1
ATOM 1856 O O . LYS A 1 239 ? -30.579 8.075 30.660 1.00 87.50 239 LYS A O 1
ATOM 1861 N N . ALA A 1 240 ? -29.005 7.108 31.937 1.00 80.12 240 ALA A N 1
ATOM 1862 C CA . ALA A 1 240 ? -29.916 6.355 32.796 1.00 80.12 240 ALA A CA 1
ATOM 1863 C C . ALA A 1 240 ? -30.333 7.123 34.065 1.00 80.12 240 ALA A C 1
ATOM 1865 O O . ALA A 1 240 ? -31.202 6.650 34.792 1.00 80.12 240 ALA A O 1
ATOM 1866 N N . LYS A 1 241 ? -29.688 8.264 34.333 1.00 71.25 241 LYS A N 1
ATOM 1867 C CA . LYS A 1 241 ? -30.118 9.260 35.318 1.00 71.25 241 LYS A CA 1
ATOM 1868 C C . LYS A 1 241 ? -31.049 10.261 34.652 1.00 71.25 241 LYS A C 1
ATOM 1870 O O . LYS A 1 241 ? -31.964 10.721 35.358 1.00 71.25 241 LYS A O 1
#

Foldseek 3Di:
DDPPDDPCPLVVVLLVVQVVFDLQQNQVLLQQLQQVLLVCLLPPQLVVLCVVLDLCQDPCPSNVQKDKDGFDDRDPVPTHIDMAGPPDVVDLVRVVVVCQQVWFKRKPPQWDWQLLQFDVSHPSYDGDPCLDPVNAPDAQELVPADDDDQLRSQVRSDVVLDAQGWYWGDDPNWTWIKHFNFAQDDDSVRTDITTTTTGDPTDMDTNPDRSNSSVSSSVVSVSCSSVSSSVSSVVSVVVSD

Radius of gyration: 27.39 Å; chains: 1; bounding box: 56×29×77 Å